Protein AF-A0A9E0MNS7-F1 (afdb_monomer_lite)

Foldseek 3Di:
DDPVVVVVVVVVVVVVVVVVVVVVVPPPPPPPPPPPDDPQPPDPDDPPVVVVVVLVVLLVVLVVVVVVVVPDPQDPDPQDPLLVVLCVCQPPFPQLFFLVSNVSLVSLSVVLSSLPLVSLVSSLVVCQVQQPALVVSLSSLVSSVVSPNPVSVVVNCVLPPPVDDLVNCLVPGLSSLLSVCLVVVPLVSLVSSLSVLHLNSLVSNLVVDDLPDLCNLVSLLSSNVSGRLVSLQVNLQQQDPPHDGSHDPHDNVSSLVSLVRNVSSNPVVSHPVD

Secondary structure (DSSP, 8-state):
--HHHHHHHHHHHHHHHHHHHHHHTTSS-------TTSSSSS-----HHHHHHHHHHHHHHHHHHHHHHTTSPPP-----GGGHHHHHHHSSS-TTSSHHHHHHHHHHHHHHHTT-HHHHHHHHHHHHHSS--HHHHHHHHHHHHHTT-HHHHHHHHHHT-TTS-HHHHHHH-HHHHHHHHHHHT-HHHHHHHHHTT-HHHHHHHHTTS-TT-THHHHHHHHHHHTT-HHHHHHHHHHTSTT--SSPPSP-HHHHHHHHHHHHHTT-GGGSTT-

Radius of gyration: 26.29 Å; chains: 1; bounding box: 55×95×49 Å

pLDDT: mean 80.1, std 18.57, range [38.62, 98.19]

Sequence (274 aa):
MDRRTRLALGIALVAAAAAGALLLARDCGGAQERPAGARRDADRPRTVTRRALEIERFRANVRARRAAAARLPRPAGPASTSGRLVAFLTAPRCILGPGELCALVSDTVEACDAGDADACLAAGQYLEDHPPRAMVVVGVYHRGCELGSSPACERVRELRDPTRPIAALCADDPVACAWAGMRAKDRDALDQACGDGVADACAYVVYQLAEDDPAKRDYLVVACELGNAMACEYLATALSPACTEDCLPPDPVQAAAAALIACEAGFTEVCPDA

Structure (mmCIF, N/CA/C/O backbone):
data_AF-A0A9E0MNS7-F1
#
_entry.id   AF-A0A9E0MNS7-F1
#
loop_
_atom_site.group_PDB
_atom_site.id
_atom_site.type_symbol
_atom_site.label_atom_id
_atom_site.label_alt_id
_atom_site.label_comp_id
_atom_site.label_asym_id
_atom_site.label_entity_id
_atom_site.label_seq_id
_atom_site.pdbx_PDB_ins_code
_atom_site.Cartn_x
_atom_site.Cartn_y
_atom_site.Cartn_z
_atom_site.occupancy
_atom_site.B_iso_or_equiv
_atom_site.auth_seq_id
_atom_site.auth_comp_id
_atom_site.auth_asym_id
_atom_site.auth_atom_id
_atom_site.pdbx_PDB_model_num
ATOM 1 N N . MET A 1 1 ? 21.685 72.912 13.480 1.00 56.94 1 MET A N 1
ATOM 2 C CA . MET A 1 1 ? 21.833 72.039 12.292 1.00 56.94 1 MET A CA 1
ATOM 3 C C . MET A 1 1 ? 20.962 72.586 11.185 1.00 56.94 1 MET A C 1
ATOM 5 O O . MET A 1 1 ? 19.747 72.621 11.357 1.00 56.94 1 MET A O 1
ATOM 9 N N . ASP A 1 2 ? 21.591 73.051 10.110 1.00 77.06 2 ASP A N 1
ATOM 10 C CA . ASP A 1 2 ? 20.911 73.633 8.957 1.00 77.06 2 ASP A CA 1
ATOM 11 C C . ASP A 1 2 ? 20.099 72.558 8.206 1.00 77.06 2 ASP A C 1
ATOM 13 O O . ASP A 1 2 ? 20.401 71.360 8.261 1.00 77.06 2 ASP A O 1
ATOM 17 N N . ARG A 1 3 ? 19.030 72.971 7.522 1.00 71.56 3 ARG A N 1
ATOM 18 C CA . ARG A 1 3 ? 18.088 72.091 6.810 1.00 71.56 3 ARG A CA 1
ATOM 19 C C . ARG A 1 3 ? 18.807 71.230 5.768 1.00 71.56 3 ARG A C 1
ATOM 21 O O . ARG A 1 3 ? 18.444 70.072 5.575 1.00 71.56 3 ARG A O 1
ATOM 28 N N . ARG A 1 4 ? 19.881 71.763 5.175 1.00 73.69 4 ARG A N 1
ATOM 29 C CA . ARG A 1 4 ? 20.770 71.042 4.252 1.00 73.69 4 ARG A CA 1
ATOM 30 C C . ARG A 1 4 ? 21.530 69.903 4.934 1.00 73.69 4 ARG A C 1
ATOM 32 O O . ARG A 1 4 ? 21.639 68.822 4.365 1.00 73.69 4 ARG A O 1
ATOM 39 N N . THR A 1 5 ? 21.974 70.096 6.176 1.00 71.88 5 THR A N 1
ATOM 40 C CA . THR A 1 5 ? 22.681 69.062 6.947 1.00 71.88 5 THR A CA 1
ATOM 41 C C . THR A 1 5 ? 21.746 67.920 7.350 1.00 71.88 5 THR A C 1
ATOM 43 O O . THR A 1 5 ? 22.161 66.767 7.361 1.00 71.88 5 THR A O 1
ATOM 46 N N . ARG A 1 6 ? 20.467 68.213 7.632 1.00 73.56 6 ARG A N 1
ATOM 47 C CA . ARG A 1 6 ? 19.458 67.178 7.937 1.00 73.56 6 ARG A CA 1
ATOM 48 C C . ARG A 1 6 ? 19.091 66.338 6.711 1.00 73.56 6 ARG A C 1
ATOM 50 O O . ARG A 1 6 ? 18.924 65.131 6.843 1.00 73.56 6 ARG A O 1
ATOM 57 N N . LEU A 1 7 ? 19.009 66.954 5.529 1.00 73.31 7 LEU A N 1
ATOM 58 C CA . LEU A 1 7 ? 18.703 66.239 4.285 1.00 73.31 7 LEU A CA 1
ATOM 59 C C . LEU A 1 7 ? 19.862 65.329 3.846 1.00 73.31 7 LEU A C 1
ATOM 61 O O . LEU A 1 7 ? 19.630 64.188 3.459 1.00 73.31 7 LEU A O 1
ATOM 65 N N . ALA A 1 8 ? 21.105 65.802 3.983 1.00 70.81 8 ALA A N 1
ATOM 66 C CA . ALA A 1 8 ? 22.291 65.005 3.674 1.00 70.81 8 ALA A CA 1
ATOM 67 C C . ALA A 1 8 ? 22.429 63.779 4.597 1.00 70.81 8 ALA A C 1
ATOM 69 O O . ALA A 1 8 ? 22.736 62.687 4.121 1.00 70.81 8 ALA A O 1
ATOM 70 N N . LEU A 1 9 ? 22.135 63.928 5.898 1.00 71.75 9 LEU A N 1
ATOM 71 C CA . LEU A 1 9 ? 22.179 62.806 6.844 1.00 71.75 9 LEU A CA 1
ATOM 72 C C . LEU A 1 9 ? 21.085 61.761 6.564 1.00 71.75 9 LEU A C 1
ATOM 74 O O . LEU A 1 9 ? 21.334 60.565 6.680 1.00 71.75 9 LEU A O 1
ATOM 78 N N . GLY A 1 10 ? 19.887 62.208 6.169 1.00 70.12 10 GLY A N 1
ATOM 79 C CA . GLY A 1 10 ? 18.776 61.315 5.829 1.00 70.12 10 GLY A CA 1
ATOM 80 C C . GLY A 1 10 ? 19.064 60.450 4.600 1.00 70.12 10 GLY A C 1
ATOM 81 O O . GLY A 1 10 ? 18.823 59.247 4.629 1.00 70.12 10 GLY A O 1
ATOM 82 N N . ILE A 1 11 ? 19.644 61.035 3.546 1.00 71.75 11 ILE A N 1
ATOM 83 C CA . ILE A 1 11 ? 19.996 60.295 2.322 1.00 71.75 11 ILE A CA 1
ATOM 84 C C . ILE A 1 11 ? 21.120 59.282 2.597 1.00 71.75 11 ILE A C 1
ATOM 86 O O . ILE A 1 11 ? 21.049 58.150 2.120 1.00 71.75 11 ILE A O 1
ATOM 90 N N . ALA A 1 12 ? 22.116 59.643 3.414 1.00 68.62 12 ALA A N 1
ATOM 91 C CA . ALA A 1 12 ? 23.206 58.735 3.775 1.00 68.62 12 ALA A CA 1
ATOM 92 C C . ALA A 1 12 ? 22.720 57.507 4.573 1.00 68.62 12 ALA A C 1
ATOM 94 O O . ALA A 1 12 ? 23.177 56.393 4.325 1.00 68.62 12 ALA A O 1
ATOM 95 N N . LEU A 1 13 ? 21.753 57.685 5.482 1.00 68.12 13 LEU A N 1
ATOM 96 C CA . LEU A 1 13 ? 21.170 56.585 6.261 1.00 68.1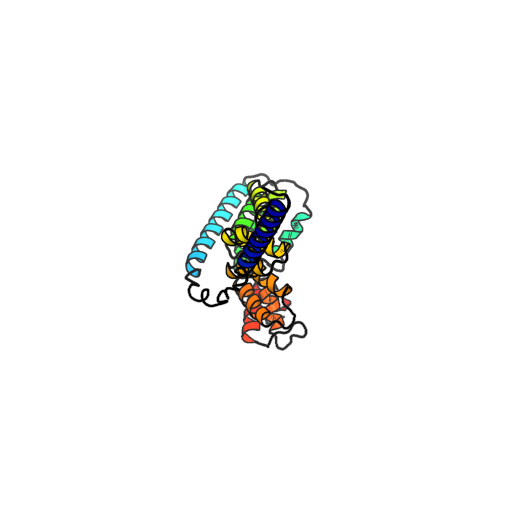2 13 LEU A CA 1
ATOM 97 C C . LEU A 1 13 ? 20.333 55.625 5.403 1.00 68.12 13 LEU A C 1
ATOM 99 O O . LEU A 1 13 ? 20.427 54.411 5.580 1.00 68.12 13 LEU A O 1
ATOM 103 N N . VAL A 1 14 ? 19.565 56.141 4.437 1.00 67.75 14 VAL A N 1
ATOM 104 C CA . VAL A 1 14 ? 18.780 55.297 3.518 1.00 67.75 14 VAL A CA 1
ATOM 105 C C . VAL A 1 14 ? 19.693 54.519 2.561 1.00 67.75 14 VAL A C 1
ATOM 107 O O . VAL A 1 14 ? 19.456 53.336 2.318 1.00 67.75 14 VAL A O 1
ATOM 110 N N . ALA A 1 15 ? 20.779 55.131 2.079 1.00 64.56 15 ALA A N 1
ATOM 111 C CA . ALA A 1 15 ? 21.758 54.449 1.231 1.00 64.56 15 ALA A CA 1
ATOM 112 C C . ALA A 1 15 ? 22.512 53.330 1.979 1.00 64.56 15 ALA A C 1
ATOM 114 O O . ALA A 1 15 ? 22.721 52.253 1.421 1.00 64.56 15 ALA A O 1
ATOM 115 N N . ALA A 1 16 ? 22.862 53.541 3.254 1.00 62.03 16 ALA A N 1
ATOM 116 C CA . ALA A 1 16 ? 23.508 52.518 4.080 1.00 62.03 16 ALA A CA 1
ATOM 117 C C . ALA A 1 16 ? 22.573 51.332 4.390 1.00 62.03 16 ALA A C 1
ATOM 119 O O . ALA A 1 16 ? 23.006 50.180 4.349 1.00 62.03 16 ALA A O 1
ATOM 120 N N . ALA A 1 17 ? 21.280 51.589 4.627 1.00 59.81 17 ALA A N 1
ATOM 121 C CA . ALA A 1 17 ? 20.289 50.532 4.840 1.00 59.81 17 ALA A CA 1
ATOM 122 C C . ALA A 1 17 ? 20.033 49.700 3.567 1.00 59.81 17 ALA A C 1
ATOM 124 O O . ALA A 1 17 ? 19.931 48.475 3.640 1.00 59.81 17 ALA A O 1
ATOM 125 N N . ALA A 1 18 ? 20.002 50.338 2.390 1.00 57.53 18 ALA A N 1
ATOM 126 C CA . ALA A 1 18 ? 19.841 49.642 1.112 1.00 57.53 18 ALA A CA 1
ATOM 127 C C . ALA A 1 18 ? 21.067 48.779 0.750 1.00 57.53 18 ALA A C 1
ATOM 129 O O . ALA A 1 18 ? 20.909 47.664 0.254 1.00 57.53 18 ALA A O 1
ATOM 130 N N . ALA A 1 19 ? 22.283 49.248 1.051 1.00 59.81 19 ALA A N 1
ATOM 131 C CA . ALA A 1 19 ? 23.507 48.474 0.833 1.00 59.81 19 ALA A CA 1
ATOM 132 C C . ALA A 1 19 ? 23.619 47.261 1.780 1.00 59.81 19 ALA A C 1
ATOM 134 O O . ALA A 1 19 ? 24.058 46.193 1.355 1.00 59.81 19 ALA A O 1
ATOM 135 N N . GLY A 1 20 ? 23.164 47.388 3.034 1.00 55.81 20 GLY A N 1
ATOM 136 C CA . GLY A 1 20 ? 23.108 46.270 3.985 1.00 55.81 20 GLY A CA 1
ATOM 137 C C . GLY A 1 20 ? 22.115 45.174 3.578 1.00 55.81 20 GLY A C 1
ATOM 138 O O . GLY A 1 20 ? 22.434 43.990 3.671 1.00 55.81 20 GLY A O 1
ATOM 139 N N . ALA A 1 21 ? 20.947 45.550 3.045 1.00 56.34 21 ALA A N 1
ATOM 140 C CA . ALA A 1 21 ? 19.953 44.592 2.552 1.00 56.34 21 ALA A CA 1
ATOM 141 C C . ALA A 1 21 ? 20.428 43.827 1.299 1.00 56.34 21 ALA A C 1
ATOM 143 O O . ALA A 1 21 ? 20.132 42.643 1.147 1.00 56.34 21 ALA A O 1
ATOM 144 N N . LEU A 1 22 ? 21.215 44.470 0.428 1.00 55.62 22 LEU A N 1
ATOM 145 C CA . LEU A 1 22 ? 21.788 43.843 -0.771 1.00 55.62 22 LEU A CA 1
ATOM 146 C C . LEU A 1 22 ? 22.953 42.886 -0.474 1.00 55.62 22 LEU A C 1
ATOM 148 O O . LEU A 1 22 ? 23.183 41.963 -1.255 1.00 55.62 22 LEU A O 1
ATOM 152 N N . LEU A 1 23 ? 23.664 43.064 0.644 1.00 56.09 23 LEU A N 1
ATOM 153 C CA . LEU A 1 23 ? 24.707 42.127 1.077 1.00 56.09 23 LEU A CA 1
ATOM 154 C C . LEU A 1 23 ? 24.127 40.894 1.787 1.00 56.09 23 LEU A C 1
ATOM 156 O O . LEU A 1 23 ? 24.656 39.804 1.607 1.00 56.09 23 LEU A O 1
ATOM 160 N N . LEU A 1 24 ? 22.999 41.023 2.496 1.00 54.72 24 LEU A N 1
ATOM 161 C CA . LEU A 1 24 ? 22.314 39.878 3.120 1.00 54.72 24 LEU A CA 1
ATOM 162 C C . LEU A 1 24 ? 21.513 39.022 2.124 1.00 54.72 24 LEU A C 1
ATOM 164 O O . LEU A 1 24 ? 21.262 37.851 2.389 1.00 54.72 24 LEU A O 1
ATOM 168 N N . ALA A 1 25 ? 21.147 39.563 0.959 1.00 53.19 25 ALA A N 1
ATOM 169 C CA . ALA A 1 25 ? 20.465 38.803 -0.092 1.00 53.19 25 ALA A CA 1
ATOM 170 C C . ALA A 1 25 ? 21.413 37.949 -0.960 1.00 53.19 25 ALA A C 1
ATOM 172 O O . ALA A 1 25 ? 20.943 37.158 -1.776 1.00 53.19 25 ALA A O 1
ATOM 173 N N . ARG A 1 26 ? 22.740 38.097 -0.814 1.00 51.06 26 ARG A N 1
ATOM 174 C CA . ARG A 1 26 ? 23.725 37.425 -1.679 1.00 51.06 26 ARG A CA 1
ATOM 175 C C . ARG A 1 26 ? 24.236 36.080 -1.143 1.00 51.06 26 ARG A C 1
ATOM 177 O O . ARG A 1 26 ? 24.885 35.368 -1.900 1.00 51.06 26 ARG A O 1
ATOM 184 N N . ASP A 1 27 ? 23.871 35.704 0.085 1.00 47.03 27 ASP A N 1
ATOM 185 C CA . ASP A 1 27 ? 24.278 34.437 0.728 1.00 47.03 27 ASP A CA 1
ATOM 186 C C . ASP A 1 27 ? 23.203 33.328 0.723 1.00 47.03 27 ASP A C 1
ATOM 188 O O . ASP A 1 27 ? 23.432 32.236 1.234 1.00 47.03 27 ASP A O 1
ATOM 192 N N . CYS A 1 28 ? 22.049 33.534 0.078 1.00 51.53 28 CYS A N 1
ATOM 193 C CA . CYS A 1 28 ? 21.018 32.487 -0.065 1.00 51.53 28 CYS A CA 1
ATOM 194 C C . CYS A 1 28 ? 21.171 31.624 -1.337 1.00 51.53 28 CYS A C 1
ATOM 196 O O . CYS A 1 28 ? 20.277 30.848 -1.666 1.00 51.53 28 CYS A O 1
ATOM 198 N N . GLY A 1 29 ? 22.279 31.765 -2.074 1.00 46.94 29 GLY A N 1
ATOM 199 C CA . GLY A 1 29 ? 22.533 31.085 -3.354 1.00 46.94 29 GLY A CA 1
ATOM 200 C C . GLY A 1 29 ? 23.452 29.864 -3.278 1.00 46.94 29 GLY A C 1
ATOM 201 O O . GLY A 1 29 ? 23.927 29.398 -4.310 1.00 46.94 29 GLY A O 1
ATOM 202 N N . GLY A 1 30 ? 23.739 29.355 -2.079 1.00 42.22 30 GLY A N 1
ATOM 203 C CA . GLY A 1 30 ? 24.436 28.086 -1.910 1.00 42.22 30 GLY A CA 1
ATOM 204 C C . GLY A 1 30 ? 23.470 26.931 -2.136 1.00 42.22 30 GLY A C 1
ATOM 205 O O . GLY A 1 30 ? 22.921 26.397 -1.175 1.00 42.22 30 GLY A O 1
ATOM 206 N N . ALA A 1 31 ? 23.254 26.548 -3.396 1.00 47.41 31 ALA A N 1
ATOM 207 C CA . ALA A 1 31 ? 22.732 25.231 -3.733 1.00 47.41 31 ALA A CA 1
ATOM 208 C C . ALA A 1 31 ? 23.729 24.198 -3.195 1.00 47.41 31 ALA A C 1
ATOM 210 O O . ALA A 1 31 ? 24.701 23.826 -3.847 1.00 47.41 31 ALA A O 1
ATOM 211 N N . GLN A 1 32 ? 23.530 23.808 -1.941 1.00 43.62 32 GLN A N 1
ATOM 212 C CA . GLN A 1 32 ? 24.207 22.682 -1.345 1.00 43.62 32 GLN A CA 1
ATOM 213 C C . GLN A 1 32 ? 23.675 21.464 -2.090 1.00 43.62 32 GLN A C 1
ATOM 215 O O . GLN A 1 32 ? 22.568 21.003 -1.815 1.00 43.62 32 GLN A O 1
ATOM 220 N N . GLU A 1 33 ? 24.441 21.007 -3.082 1.00 42.03 33 GLU A N 1
ATOM 221 C CA . GLU A 1 33 ? 24.317 19.682 -3.676 1.00 42.03 33 GLU A CA 1
ATOM 222 C C . GLU A 1 33 ? 24.335 18.684 -2.517 1.00 42.03 33 GLU A C 1
ATOM 224 O O . GLU A 1 33 ? 25.380 18.268 -2.014 1.00 42.03 33 GLU A O 1
ATOM 229 N N . ARG A 1 34 ? 23.146 18.363 -2.001 1.00 43.75 34 ARG A N 1
ATOM 230 C CA . ARG A 1 34 ? 22.968 17.199 -1.152 1.00 43.75 34 ARG A CA 1
ATOM 231 C C . ARG A 1 34 ? 23.382 16.033 -2.039 1.00 43.75 34 ARG A C 1
ATOM 233 O O . ARG A 1 34 ? 22.785 15.888 -3.104 1.00 43.75 34 ARG A O 1
ATOM 240 N N . PRO A 1 35 ? 24.394 15.237 -1.658 1.00 41.66 35 PRO A N 1
ATOM 241 C CA . PRO A 1 35 ? 24.775 14.077 -2.439 1.00 41.66 35 PRO A CA 1
ATOM 242 C C . PRO A 1 35 ? 23.566 13.143 -2.489 1.00 41.66 35 PRO A C 1
ATOM 244 O O . PRO A 1 35 ? 23.242 12.465 -1.512 1.00 41.66 35 PRO A O 1
ATOM 247 N N . ALA A 1 36 ? 22.862 13.171 -3.617 1.00 46.34 36 ALA A N 1
ATOM 248 C CA . ALA A 1 36 ? 21.830 12.215 -3.936 1.00 46.34 36 ALA A CA 1
ATOM 249 C C . ALA A 1 36 ? 22.516 10.847 -4.042 1.00 46.34 36 ALA A C 1
ATOM 251 O O . ALA A 1 36 ? 23.408 10.652 -4.862 1.00 46.34 36 ALA A O 1
ATOM 252 N N . GLY A 1 37 ? 22.143 9.918 -3.164 1.00 43.72 37 GLY A N 1
ATOM 253 C CA . GLY A 1 37 ? 22.305 8.491 -3.446 1.00 43.72 37 GLY A CA 1
ATOM 254 C C . GLY A 1 37 ? 23.351 7.694 -2.664 1.00 43.72 37 GLY A C 1
ATOM 255 O O . GLY A 1 37 ? 23.368 6.483 -2.808 1.00 43.72 37 GLY A O 1
ATOM 256 N N . ALA A 1 38 ? 24.189 8.269 -1.795 1.00 40.72 38 ALA A N 1
ATOM 257 C CA . ALA A 1 38 ? 25.329 7.495 -1.261 1.00 40.72 38 ALA A CA 1
ATOM 258 C C . ALA A 1 38 ? 25.135 6.808 0.114 1.00 40.72 38 ALA A C 1
ATOM 260 O O . ALA A 1 38 ? 26.103 6.274 0.652 1.00 40.72 38 ALA A O 1
ATOM 261 N N . ARG A 1 39 ? 23.946 6.832 0.741 1.00 41.56 39 ARG A N 1
ATOM 262 C CA . ARG A 1 39 ? 23.800 6.370 2.147 1.00 41.56 39 ARG A CA 1
ATOM 263 C C . ARG A 1 39 ? 22.694 5.366 2.479 1.00 41.56 39 ARG A C 1
ATOM 265 O O . ARG A 1 39 ? 22.578 5.039 3.654 1.00 41.56 39 ARG A O 1
ATOM 272 N N . ARG A 1 40 ? 21.914 4.851 1.523 1.00 49.59 40 ARG A N 1
ATOM 273 C CA . ARG A 1 40 ? 20.782 3.952 1.849 1.00 49.59 40 ARG A CA 1
ATOM 274 C C . ARG A 1 40 ? 20.961 2.465 1.510 1.00 49.59 40 ARG A C 1
ATOM 276 O O . ARG A 1 40 ? 20.145 1.677 1.964 1.00 49.59 40 ARG A O 1
ATOM 283 N N . ASP A 1 41 ? 22.043 2.055 0.846 1.00 46.22 41 ASP A N 1
ATOM 284 C CA . ASP A 1 41 ? 22.232 0.636 0.476 1.00 46.22 41 ASP A CA 1
ATOM 285 C C . ASP A 1 41 ? 22.916 -0.240 1.538 1.00 46.22 41 ASP A C 1
ATOM 287 O O . ASP A 1 41 ? 22.834 -1.465 1.481 1.00 46.22 41 ASP A O 1
ATOM 291 N N . ALA A 1 42 ? 23.590 0.344 2.531 1.00 43.53 42 ALA A N 1
ATOM 292 C CA . ALA A 1 42 ? 24.441 -0.433 3.440 1.00 43.53 42 ALA A CA 1
ATOM 293 C C . ALA A 1 42 ? 23.716 -1.018 4.667 1.00 43.53 42 ALA A C 1
ATOM 295 O O . ALA A 1 42 ? 24.328 -1.774 5.419 1.00 43.53 42 ALA A O 1
ATOM 296 N N . ASP A 1 43 ? 22.440 -0.686 4.879 1.00 42.75 43 ASP A N 1
ATOM 297 C CA . ASP A 1 43 ? 21.754 -0.946 6.149 1.00 42.75 43 ASP A CA 1
ATOM 298 C C . ASP A 1 43 ? 20.380 -1.600 5.952 1.00 42.75 43 ASP A C 1
ATOM 300 O O . ASP A 1 43 ? 19.425 -1.236 6.622 1.00 42.75 43 ASP A O 1
ATOM 304 N N . ARG A 1 44 ? 20.262 -2.567 5.028 1.00 44.62 44 ARG A N 1
ATOM 305 C CA . ARG A 1 44 ? 19.058 -3.405 4.831 1.00 44.62 44 ARG A CA 1
ATOM 306 C C . ARG A 1 44 ? 19.217 -4.725 5.624 1.00 44.62 44 ARG A C 1
ATOM 308 O O . ARG A 1 44 ? 19.749 -5.687 5.070 1.00 44.62 44 ARG A O 1
ATOM 315 N N . PRO A 1 45 ? 18.837 -4.829 6.923 1.00 44.56 45 PRO A N 1
ATOM 316 C CA . PRO A 1 45 ? 19.260 -5.928 7.786 1.00 44.56 45 PRO A CA 1
ATOM 317 C C . PRO A 1 45 ? 18.074 -6.782 8.290 1.00 44.56 45 PRO A C 1
ATOM 319 O O . PRO A 1 45 ? 17.095 -6.289 8.838 1.00 44.56 45 PRO A O 1
ATOM 322 N N . ARG A 1 46 ? 18.228 -8.112 8.252 1.00 40.06 46 ARG A N 1
ATOM 323 C CA . ARG A 1 46 ? 17.718 -9.048 9.288 1.00 40.06 46 ARG A CA 1
ATOM 324 C C . ARG A 1 46 ? 16.200 -9.069 9.609 1.00 40.06 46 ARG A C 1
ATOM 326 O O . ARG A 1 46 ? 15.829 -9.398 10.734 1.00 40.06 46 ARG A O 1
ATOM 333 N N . THR A 1 47 ? 15.301 -8.803 8.663 1.00 47.59 47 THR A N 1
ATOM 334 C CA . THR A 1 47 ? 13.838 -8.746 8.918 1.00 47.59 47 THR A CA 1
ATOM 335 C C . THR A 1 47 ? 13.103 -10.096 8.904 1.00 47.59 47 THR A C 1
ATOM 337 O O . THR A 1 47 ? 11.983 -10.186 9.403 1.00 47.59 47 THR A O 1
ATOM 340 N N . VAL A 1 48 ? 13.704 -11.170 8.385 1.00 42.22 48 VAL A N 1
ATOM 341 C CA . VAL A 1 48 ? 12.962 -12.414 8.089 1.00 42.22 48 VAL A CA 1
ATOM 342 C C . VAL A 1 48 ? 12.578 -13.211 9.348 1.00 42.22 48 VAL A C 1
ATOM 344 O O . VAL A 1 48 ? 11.434 -13.637 9.480 1.00 42.22 48 VAL A O 1
ATOM 347 N N . THR A 1 49 ? 13.476 -13.374 10.324 1.00 38.62 49 THR A N 1
ATOM 348 C CA . THR A 1 49 ? 13.195 -14.167 11.543 1.00 38.62 49 THR A CA 1
ATOM 349 C C . THR A 1 49 ? 12.287 -13.447 12.539 1.00 38.62 49 THR A C 1
ATOM 351 O O . THR A 1 49 ? 11.553 -14.093 13.284 1.00 38.62 49 THR A O 1
ATOM 354 N N . ARG A 1 50 ? 12.305 -12.108 12.542 1.00 44.47 50 ARG A N 1
ATOM 355 C CA . ARG A 1 50 ? 11.401 -11.287 13.359 1.00 44.47 50 ARG A CA 1
ATOM 356 C C . ARG A 1 50 ? 9.959 -11.369 12.838 1.00 44.47 50 ARG A C 1
ATOM 358 O O . ARG A 1 50 ? 9.052 -11.607 13.631 1.00 44.47 50 ARG A O 1
ATOM 365 N N . ARG A 1 51 ? 9.787 -11.332 11.509 1.00 51.66 51 ARG A N 1
ATOM 366 C CA . ARG A 1 51 ? 8.484 -11.468 10.835 1.00 51.66 51 ARG A CA 1
ATOM 367 C C . ARG A 1 51 ? 7.762 -12.780 11.161 1.00 51.66 51 ARG A C 1
ATOM 369 O O . ARG A 1 51 ? 6.560 -12.771 11.395 1.00 51.66 51 ARG A O 1
ATOM 376 N N . ALA A 1 52 ? 8.476 -13.904 11.244 1.00 46.47 52 ALA A N 1
ATOM 377 C CA . ALA A 1 52 ? 7.855 -15.199 11.551 1.00 46.47 52 ALA A CA 1
ATOM 378 C C . ALA A 1 52 ? 7.234 -15.262 12.966 1.00 46.47 52 ALA A C 1
ATOM 380 O O . ALA A 1 52 ? 6.157 -15.830 13.151 1.00 46.47 52 ALA A O 1
ATOM 381 N N . LEU A 1 53 ? 7.881 -14.650 13.968 1.00 50.19 53 LEU A N 1
ATOM 382 C CA . LEU A 1 53 ? 7.361 -14.581 15.343 1.00 50.19 53 LEU A CA 1
ATOM 383 C C . LEU A 1 53 ? 6.167 -13.621 15.472 1.00 50.19 53 LEU A C 1
ATOM 385 O O . LEU A 1 53 ? 5.260 -13.864 16.272 1.00 50.19 53 LEU A O 1
ATOM 389 N N . GLU A 1 54 ? 6.149 -12.547 14.684 1.00 57.00 54 GLU A N 1
ATOM 390 C CA . GLU A 1 54 ? 5.055 -11.569 14.652 1.00 57.00 54 GLU A CA 1
ATOM 391 C C . GLU A 1 54 ? 3.778 -12.172 14.027 1.00 57.00 54 GLU A C 1
ATOM 393 O O . GLU A 1 54 ? 2.686 -11.997 14.577 1.00 57.00 54 GLU A O 1
ATOM 398 N N . ILE A 1 55 ? 3.916 -13.011 12.991 1.00 51.94 55 ILE A N 1
ATOM 399 C CA . ILE A 1 55 ? 2.803 -13.742 12.355 1.00 51.94 55 ILE A CA 1
ATOM 400 C C . ILE A 1 55 ? 2.092 -14.692 13.335 1.00 51.94 55 ILE A C 1
ATOM 402 O O . ILE A 1 55 ? 0.863 -14.669 13.443 1.00 51.94 55 ILE A O 1
ATOM 406 N N . GLU A 1 56 ? 2.827 -15.515 14.091 1.00 57.66 56 GLU A N 1
ATOM 407 C CA . GLU A 1 56 ? 2.206 -16.450 15.048 1.00 57.66 56 GLU A CA 1
ATOM 408 C C . GLU A 1 56 ? 1.490 -15.727 16.197 1.00 57.66 56 GLU A C 1
ATOM 410 O O . GLU A 1 56 ? 0.409 -16.140 16.638 1.00 57.66 56 GLU A O 1
ATOM 415 N N . ARG A 1 57 ? 2.045 -14.596 16.650 1.00 65.81 57 ARG A N 1
ATOM 416 C CA . ARG A 1 57 ? 1.406 -13.751 17.665 1.00 65.81 57 ARG A CA 1
ATOM 417 C C . ARG A 1 57 ? 0.098 -13.154 17.154 1.00 65.81 57 ARG A C 1
ATOM 419 O O . ARG A 1 57 ? -0.896 -13.149 17.884 1.00 65.81 57 ARG A O 1
ATOM 426 N N . PHE A 1 58 ? 0.079 -12.698 15.903 1.00 56.09 58 PHE A N 1
ATOM 427 C CA . PHE A 1 58 ? -1.137 -12.212 15.264 1.00 56.09 58 PHE A CA 1
ATOM 428 C C . PHE A 1 58 ? -2.203 -13.315 15.166 1.00 56.09 58 PHE A C 1
ATOM 430 O O . PHE A 1 58 ? -3.321 -13.118 15.650 1.00 56.09 58 PHE A O 1
ATOM 437 N N . ARG A 1 59 ? -1.846 -14.517 14.681 1.00 59.84 59 ARG A N 1
ATOM 438 C CA . ARG A 1 59 ? -2.761 -15.681 14.628 1.00 59.84 59 ARG A CA 1
ATOM 439 C C . ARG A 1 59 ? -3.389 -15.987 15.987 1.00 59.84 59 ARG A C 1
ATOM 441 O O . ARG A 1 59 ? -4.587 -16.259 16.079 1.00 59.84 59 ARG A O 1
ATOM 448 N N . ALA A 1 60 ? -2.594 -15.956 17.058 1.00 63.94 60 ALA A N 1
ATOM 449 C CA . ALA A 1 60 ? -3.083 -16.194 18.414 1.00 63.94 60 ALA A CA 1
ATOM 450 C C . ALA A 1 60 ? -4.100 -15.130 18.871 1.00 63.94 60 ALA A C 1
ATOM 452 O O . ALA A 1 60 ? -5.148 -15.489 19.415 1.00 63.94 60 ALA A O 1
ATOM 453 N N . ASN A 1 61 ? -3.838 -13.847 18.601 1.00 58.31 61 ASN A N 1
ATOM 454 C CA . ASN A 1 61 ? -4.751 -12.750 18.936 1.00 58.31 61 ASN A CA 1
ATOM 455 C C . ASN A 1 61 ? -6.086 -12.843 18.182 1.00 58.31 61 ASN A C 1
ATOM 457 O O . ASN A 1 61 ? -7.143 -12.697 18.799 1.00 58.31 61 ASN A O 1
ATOM 461 N N . VAL A 1 62 ? -6.058 -13.141 16.879 1.00 52.72 62 VAL A N 1
ATOM 462 C CA . VAL A 1 62 ? -7.274 -13.315 16.062 1.00 52.72 62 VAL A CA 1
ATOM 463 C C . VAL A 1 62 ? -8.141 -14.453 16.609 1.00 52.72 62 VAL A C 1
ATOM 465 O O . VAL A 1 62 ? -9.343 -14.277 16.824 1.00 52.72 62 VAL A O 1
ATOM 468 N N . ARG A 1 63 ? -7.532 -15.607 16.926 1.00 66.44 63 ARG A N 1
ATOM 469 C CA . ARG A 1 63 ? -8.243 -16.750 17.529 1.00 66.44 63 ARG A CA 1
ATOM 470 C C . ARG A 1 63 ? -8.900 -16.390 18.865 1.00 66.44 63 ARG A C 1
ATOM 472 O O . ARG A 1 63 ? -10.056 -16.748 19.091 1.00 66.44 63 ARG A O 1
ATOM 479 N N . ALA A 1 64 ? -8.193 -15.665 19.734 1.00 63.62 64 ALA A N 1
ATOM 480 C CA . ALA A 1 64 ? -8.726 -15.239 21.027 1.00 63.62 64 ALA A CA 1
ATOM 481 C C . ALA A 1 64 ? -9.929 -14.289 20.877 1.00 63.62 64 ALA A C 1
ATOM 483 O O . ALA A 1 64 ? -10.939 -14.462 21.562 1.00 63.62 64 ALA A O 1
ATOM 484 N N . ARG A 1 65 ? -9.860 -13.330 19.942 1.00 60.69 65 ARG A N 1
ATOM 485 C CA . ARG A 1 65 ? -10.960 -12.389 19.669 1.00 60.69 65 ARG A CA 1
ATOM 486 C C . ARG A 1 65 ? -12.190 -13.083 19.098 1.00 60.69 65 ARG A C 1
ATOM 488 O O . ARG A 1 65 ? -13.292 -12.828 19.569 1.00 60.69 65 ARG A O 1
ATOM 495 N N . ARG A 1 66 ? -12.017 -14.037 18.181 1.00 59.53 66 ARG A N 1
ATOM 496 C CA . ARG A 1 66 ? -13.124 -14.864 17.668 1.00 59.53 66 ARG A CA 1
ATOM 497 C C . ARG A 1 66 ? -13.846 -15.625 18.769 1.00 59.53 66 ARG A C 1
ATOM 499 O O . ARG A 1 66 ? -15.073 -15.639 18.805 1.00 59.53 66 ARG A O 1
ATOM 506 N N . ALA A 1 67 ? -13.094 -16.229 19.687 1.00 66.44 67 ALA A N 1
ATOM 507 C CA . ALA A 1 67 ? -13.678 -16.936 20.822 1.00 66.44 67 ALA A CA 1
ATOM 508 C C . ALA A 1 67 ? -14.497 -16.004 21.737 1.00 66.44 67 ALA A C 1
ATOM 510 O O . ALA A 1 67 ? -15.457 -16.457 22.363 1.00 66.44 67 ALA A O 1
ATOM 511 N N . ALA A 1 68 ? -14.139 -14.717 21.806 1.00 64.19 68 ALA A N 1
ATOM 512 C CA . ALA A 1 68 ? -14.913 -13.699 22.507 1.00 64.19 68 ALA A CA 1
ATOM 513 C C . ALA A 1 68 ? -16.149 -13.253 21.701 1.00 64.19 68 ALA A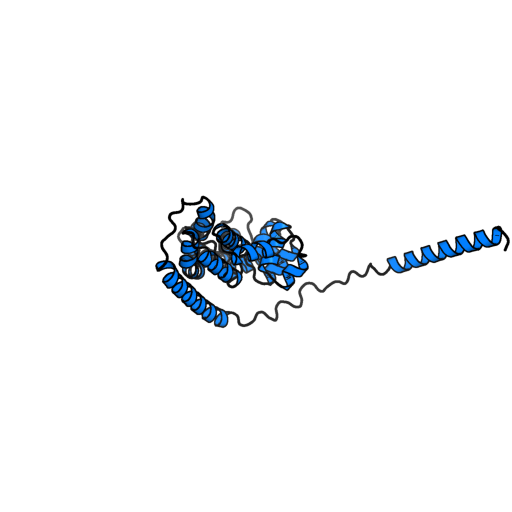 C 1
ATOM 515 O O . ALA A 1 68 ? -17.253 -13.264 22.242 1.00 64.19 68 ALA A O 1
ATOM 516 N N . ALA A 1 69 ? -15.992 -12.942 20.411 1.00 55.88 69 ALA A N 1
ATOM 517 C CA . ALA A 1 69 ? -17.071 -12.490 19.529 1.00 55.88 69 ALA A CA 1
ATOM 518 C C . ALA A 1 69 ? -18.172 -13.547 19.342 1.00 55.88 69 ALA A C 1
ATOM 520 O O . ALA A 1 69 ? -19.352 -13.210 19.333 1.00 55.88 69 ALA A O 1
ATOM 521 N N . ALA A 1 70 ? -17.820 -14.837 19.296 1.00 68.12 70 ALA A N 1
ATOM 522 C CA . ALA A 1 70 ? -18.784 -15.940 19.218 1.00 68.12 70 ALA A CA 1
ATOM 523 C C . ALA A 1 70 ? -19.745 -16.017 20.424 1.00 68.12 70 ALA A C 1
ATOM 525 O O . ALA A 1 70 ? -20.753 -16.719 20.364 1.00 68.12 70 ALA A O 1
ATOM 526 N N . ARG A 1 71 ? -19.439 -15.317 21.526 1.00 73.50 71 ARG A N 1
ATOM 527 C CA . ARG A 1 71 ? -20.297 -15.228 22.718 1.00 73.50 71 ARG A CA 1
ATOM 528 C C . ARG A 1 71 ? -21.268 -14.050 22.664 1.00 73.50 71 ARG A C 1
ATOM 530 O O . ARG A 1 71 ? -22.170 -13.986 23.495 1.00 73.50 71 ARG A O 1
ATOM 537 N N . LEU A 1 72 ? -21.078 -13.120 21.730 1.00 59.59 72 LEU A N 1
ATOM 538 C CA . LEU A 1 72 ? -21.940 -11.959 21.560 1.00 59.59 72 LEU A CA 1
ATOM 539 C C . LEU A 1 72 ? -23.042 -12.278 20.534 1.00 59.59 72 LEU A C 1
ATOM 541 O O . LEU A 1 72 ? -22.771 -12.912 19.512 1.00 59.59 72 LEU A O 1
ATOM 545 N N . PRO A 1 73 ? -24.298 -11.866 20.776 1.00 62.28 73 PRO A N 1
ATOM 546 C CA . PRO A 1 73 ? -25.355 -12.003 19.783 1.00 62.28 73 PRO A CA 1
ATOM 547 C C . PRO A 1 73 ? -25.003 -11.190 18.531 1.00 62.28 73 PRO A C 1
ATOM 549 O O . PRO A 1 73 ? -24.649 -10.015 18.626 1.00 62.28 73 PRO A O 1
ATOM 552 N N . ARG A 1 74 ? -25.103 -11.818 17.351 1.00 58.22 74 ARG A N 1
ATOM 553 C CA . ARG A 1 74 ? -24.852 -11.143 16.069 1.00 58.22 74 ARG A CA 1
ATOM 554 C C . ARG A 1 74 ? -25.813 -9.957 15.907 1.00 58.22 74 ARG A C 1
ATOM 556 O O . ARG A 1 74 ? -27.023 -10.160 16.037 1.00 58.22 74 ARG A O 1
ATOM 563 N N . PRO A 1 75 ? -25.322 -8.748 15.589 1.00 52.22 75 PRO A N 1
ATOM 564 C CA . PRO A 1 75 ? -26.201 -7.627 15.301 1.00 52.22 75 PRO A CA 1
ATOM 565 C C . PRO A 1 75 ? -27.001 -7.923 14.025 1.00 52.22 75 PRO A C 1
ATOM 567 O O . PRO A 1 75 ? -26.437 -8.154 12.958 1.00 52.22 75 PRO A O 1
ATOM 570 N N . ALA A 1 76 ? -28.330 -7.913 14.129 1.00 54.88 76 ALA A N 1
ATOM 571 C CA . ALA A 1 76 ? -29.235 -7.985 12.985 1.00 54.88 76 ALA A CA 1
ATOM 572 C C . ALA A 1 76 ? -29.304 -6.607 12.298 1.00 54.88 76 ALA A C 1
ATOM 574 O O . ALA A 1 76 ? -30.302 -5.898 12.394 1.00 54.88 76 ALA A O 1
ATOM 575 N N . GLY A 1 77 ? -28.199 -6.181 11.684 1.00 58.69 77 GLY A N 1
ATOM 576 C CA . GLY A 1 77 ? -28.128 -4.949 10.900 1.00 58.69 77 GLY A CA 1
ATOM 577 C C . GLY A 1 77 ? -28.344 -5.221 9.406 1.00 58.69 77 GLY A C 1
ATOM 578 O O . GLY A 1 77 ? -27.932 -6.276 8.922 1.00 58.69 77 GLY A O 1
ATOM 579 N N . PRO A 1 78 ? -28.971 -4.302 8.647 1.00 48.88 78 PRO A N 1
ATOM 580 C CA . PRO A 1 78 ? -29.040 -4.421 7.195 1.00 48.88 78 PRO A CA 1
ATOM 581 C C . PRO A 1 78 ? -27.626 -4.397 6.597 1.00 48.88 78 PRO A C 1
ATOM 583 O O . PRO A 1 78 ? -26.772 -3.628 7.040 1.00 48.88 78 PRO A O 1
ATOM 586 N N . ALA A 1 79 ? -27.384 -5.232 5.583 1.00 53.50 79 ALA A N 1
ATOM 587 C CA . ALA A 1 79 ? -26.123 -5.256 4.848 1.00 53.50 79 ALA A CA 1
ATOM 588 C C . ALA A 1 79 ? -25.841 -3.862 4.259 1.00 53.50 79 ALA A C 1
ATOM 590 O O . ALA A 1 79 ? -26.511 -3.414 3.329 1.00 53.50 79 ALA A O 1
ATOM 591 N N . SER A 1 80 ? -24.879 -3.151 4.847 1.00 52.50 80 SER A N 1
ATOM 592 C CA . SER A 1 80 ? -24.450 -1.832 4.384 1.00 52.50 80 SER A CA 1
ATOM 593 C C . SER A 1 80 ? -23.726 -1.952 3.040 1.00 52.50 80 SER A C 1
ATOM 595 O O . SER A 1 80 ? -22.904 -2.847 2.842 1.00 52.50 80 SER A O 1
ATOM 597 N N . THR A 1 81 ? -23.967 -1.001 2.134 1.00 53.12 81 THR A N 1
ATOM 598 C CA . THR A 1 81 ? -23.223 -0.835 0.874 1.00 53.12 81 THR A CA 1
ATOM 599 C C . THR A 1 81 ? -21.709 -0.679 1.074 1.00 53.12 81 THR A C 1
ATOM 601 O O . THR A 1 81 ? -20.955 -0.971 0.147 1.00 53.12 81 THR A O 1
ATOM 604 N N . SER A 1 82 ? -21.248 -0.302 2.274 1.00 52.62 82 SER A N 1
ATOM 605 C CA . SER A 1 82 ? -19.823 -0.263 2.636 1.00 52.62 82 SER A CA 1
ATOM 606 C C . SER A 1 82 ? -19.158 -1.650 2.668 1.00 52.62 82 SER A C 1
ATOM 608 O O . SER A 1 82 ? -17.940 -1.730 2.547 1.00 52.62 82 SER A O 1
ATOM 610 N N . GLY A 1 83 ? -19.924 -2.749 2.764 1.00 51.59 83 GLY A N 1
ATOM 611 C CA . GLY A 1 83 ? -19.388 -4.121 2.716 1.00 51.59 83 GLY A CA 1
ATOM 612 C C . GLY A 1 83 ? -18.744 -4.505 1.374 1.00 51.59 83 GLY A C 1
ATOM 613 O O . GLY A 1 83 ? -18.077 -5.528 1.277 1.00 51.59 83 GLY A O 1
ATOM 614 N N . ARG A 1 84 ? -18.894 -3.679 0.327 1.00 59.44 84 ARG A N 1
ATOM 615 C CA . ARG A 1 84 ? -18.238 -3.903 -0.973 1.00 59.44 84 ARG A CA 1
ATOM 616 C C . ARG A 1 84 ? -16.740 -3.605 -0.978 1.00 59.44 84 ARG A C 1
ATOM 618 O O . ARG A 1 84 ? -16.036 -4.203 -1.785 1.00 59.44 84 ARG A O 1
ATOM 625 N N . LEU A 1 85 ? -16.256 -2.689 -0.132 1.00 59.34 85 LEU A N 1
ATOM 626 C CA . LEU A 1 85 ? -14.846 -2.275 -0.169 1.00 59.34 85 LEU A CA 1
ATOM 627 C C . LEU A 1 85 ? -13.915 -3.435 0.180 1.00 59.34 85 LEU A C 1
ATOM 629 O O . LEU A 1 85 ? -12.838 -3.560 -0.383 1.00 59.34 85 LEU A O 1
ATOM 633 N N . VAL A 1 86 ? -14.338 -4.284 1.101 1.00 59.19 86 VAL A N 1
ATOM 634 C CA . VAL A 1 86 ? -13.496 -5.336 1.649 1.00 59.19 86 VAL A CA 1
ATOM 635 C C . VAL A 1 86 ? -13.701 -6.662 0.927 1.00 59.19 86 VAL A C 1
ATOM 637 O O . VAL A 1 86 ? -12.721 -7.358 0.695 1.00 59.19 86 VAL A O 1
ATOM 640 N N . ALA A 1 87 ? -14.909 -6.937 0.423 1.00 58.69 87 ALA A N 1
ATOM 641 C CA . ALA A 1 87 ? -15.106 -7.984 -0.578 1.00 58.69 87 ALA A CA 1
ATOM 642 C C . ALA A 1 87 ? -14.155 -7.795 -1.778 1.00 58.69 87 ALA A C 1
ATOM 644 O O . ALA A 1 87 ? -13.602 -8.766 -2.277 1.00 58.69 87 ALA A O 1
ATOM 645 N N . PHE A 1 88 ? -13.893 -6.545 -2.184 1.00 63.25 88 PHE A N 1
ATOM 646 C CA . PHE A 1 88 ? -12.883 -6.218 -3.198 1.00 63.25 88 PHE A CA 1
ATOM 647 C C . PHE A 1 88 ? -11.435 -6.480 -2.739 1.00 63.25 88 PHE A C 1
ATOM 649 O O . PHE A 1 88 ? -10.576 -6.752 -3.570 1.00 63.25 88 PHE A O 1
ATOM 656 N N . LEU A 1 89 ? -11.150 -6.425 -1.434 1.00 63.12 89 LEU A N 1
ATOM 657 C CA . LEU A 1 89 ? -9.829 -6.731 -0.871 1.00 63.12 89 LEU A CA 1
ATOM 658 C C . LEU A 1 89 ? -9.585 -8.239 -0.687 1.00 63.12 89 LEU A C 1
ATOM 660 O O . LEU A 1 89 ? -8.422 -8.639 -0.621 1.00 63.12 89 LEU A O 1
ATOM 664 N N . THR A 1 90 ? -10.640 -9.059 -0.585 1.00 55.25 90 THR A N 1
ATOM 665 C CA . THR A 1 90 ? -10.546 -10.486 -0.223 1.00 55.25 90 THR A CA 1
ATOM 666 C C . THR A 1 90 ? -10.981 -11.474 -1.303 1.00 55.25 90 THR A C 1
ATOM 668 O O . THR A 1 90 ? -10.582 -12.633 -1.207 1.00 55.25 90 THR A O 1
ATOM 671 N N . ALA A 1 91 ? -11.747 -11.080 -2.332 1.00 57.50 91 ALA A N 1
ATOM 672 C CA . ALA A 1 91 ? -12.162 -12.012 -3.386 1.00 57.50 91 ALA A CA 1
ATOM 673 C C . ALA A 1 91 ? -12.542 -11.347 -4.731 1.00 57.50 91 ALA A C 1
ATOM 675 O O . ALA A 1 91 ? -13.177 -10.293 -4.747 1.00 57.50 91 ALA A O 1
ATOM 676 N N . PRO A 1 92 ? -12.260 -11.990 -5.889 1.00 56.66 92 PRO A N 1
ATOM 677 C CA . PRO A 1 92 ? -11.400 -13.166 -6.091 1.00 56.66 92 PRO A CA 1
ATOM 678 C C . PRO A 1 92 ? -9.898 -12.823 -6.132 1.00 56.66 92 PRO A C 1
ATOM 680 O O . PRO A 1 92 ? -9.069 -13.725 -6.103 1.00 56.66 92 PRO A O 1
ATOM 683 N N . ARG A 1 93 ? -9.551 -11.531 -6.182 1.00 65.62 93 ARG A N 1
ATOM 684 C CA . ARG A 1 93 ? -8.174 -11.026 -6.167 1.00 65.62 93 ARG A CA 1
ATOM 685 C C . ARG A 1 93 ? -7.859 -10.539 -4.762 1.00 65.62 93 ARG A C 1
ATOM 687 O O . ARG A 1 93 ? -8.464 -9.577 -4.295 1.00 65.62 93 ARG A O 1
ATOM 694 N N . CYS A 1 94 ? -6.940 -11.196 -4.071 1.00 72.88 94 CYS A N 1
ATOM 695 C CA . CYS A 1 94 ? -6.457 -10.689 -2.805 1.00 72.88 94 CYS A CA 1
ATOM 696 C C . CYS A 1 94 ? -5.454 -9.559 -3.045 1.00 72.88 94 CYS A C 1
ATOM 698 O O . CYS A 1 94 ? -4.256 -9.758 -3.229 1.00 72.88 94 CYS A O 1
ATOM 700 N N . ILE A 1 95 ? -5.952 -8.328 -2.998 1.00 73.44 95 ILE A N 1
ATOM 701 C CA . ILE A 1 95 ? -5.138 -7.130 -3.236 1.00 73.44 95 ILE A CA 1
ATOM 702 C C . ILE A 1 95 ? -4.126 -6.906 -2.104 1.00 73.44 95 ILE A C 1
ATOM 704 O O . ILE A 1 95 ? -3.163 -6.156 -2.276 1.00 73.44 95 ILE A O 1
ATOM 708 N N . LEU A 1 96 ? -4.316 -7.566 -0.956 1.00 70.12 96 LEU A N 1
ATOM 709 C CA . LEU A 1 96 ? -3.494 -7.410 0.244 1.00 70.12 96 LEU A CA 1
ATOM 710 C C . LEU A 1 96 ? -2.066 -7.938 0.068 1.00 70.12 96 LEU A C 1
ATOM 712 O O . LEU A 1 96 ? -1.168 -7.386 0.699 1.00 70.12 96 LEU A O 1
ATOM 716 N N . GLY A 1 97 ? -1.833 -8.905 -0.826 1.00 70.69 97 GLY A N 1
ATOM 717 C CA . GLY A 1 97 ? -0.493 -9.383 -1.172 1.00 70.69 97 GLY A CA 1
ATOM 718 C C . GLY A 1 97 ? -0.440 -10.884 -1.469 1.00 70.69 97 GLY A C 1
ATOM 719 O O . GLY A 1 97 ? -1.434 -11.427 -1.944 1.00 70.69 97 GLY A O 1
ATOM 720 N N . PRO A 1 98 ? 0.698 -11.560 -1.209 1.00 68.31 98 PRO A N 1
ATOM 721 C CA . PRO A 1 98 ? 0.844 -12.998 -1.440 1.00 68.31 98 PRO A CA 1
ATOM 722 C C . PRO A 1 98 ? -0.223 -13.813 -0.702 1.00 68.31 98 PRO A C 1
ATOM 724 O O . PRO A 1 98 ? -0.686 -13.411 0.372 1.00 68.31 98 PRO A O 1
ATOM 727 N N . GLY A 1 99 ? -0.558 -14.995 -1.228 1.00 70.50 99 GLY A N 1
ATOM 728 C CA . GLY A 1 99 ? -1.651 -15.831 -0.717 1.00 70.50 99 GLY A CA 1
ATOM 729 C C . GLY A 1 99 ? -1.582 -16.130 0.790 1.00 70.50 99 GLY A C 1
ATOM 730 O O . GLY A 1 99 ? -2.615 -16.199 1.455 1.00 70.50 99 GLY A O 1
ATOM 731 N N . GLU A 1 100 ? -0.382 -16.222 1.374 1.00 71.44 100 GLU A N 1
ATOM 732 C CA . GLU A 1 100 ? -0.206 -16.414 2.821 1.00 71.44 100 GLU A CA 1
ATOM 733 C C . GLU A 1 100 ? -0.694 -15.226 3.660 1.00 71.44 100 GLU A C 1
ATOM 735 O O . GLU A 1 100 ? -1.347 -15.426 4.687 1.00 71.44 100 GLU A O 1
ATOM 740 N N . LEU A 1 101 ? -0.392 -13.994 3.233 1.00 73.94 101 LEU A N 1
ATOM 741 C CA . LEU A 1 101 ? -0.828 -12.777 3.919 1.00 73.94 101 LEU A CA 1
ATOM 742 C C . LEU A 1 101 ? -2.353 -12.689 3.896 1.00 73.94 101 LEU A C 1
ATOM 744 O O . LEU A 1 101 ? -2.983 -12.403 4.911 1.00 73.94 101 LEU A O 1
ATOM 748 N N . CYS A 1 102 ? -2.934 -13.023 2.748 1.00 78.12 102 CYS A N 1
ATOM 749 C CA . CYS A 1 102 ? -4.369 -13.101 2.535 1.00 78.12 102 CYS A CA 1
ATOM 750 C C . CYS A 1 102 ? -5.022 -14.136 3.442 1.00 78.12 102 CYS A C 1
ATOM 752 O O . CYS A 1 102 ? -5.947 -13.803 4.176 1.00 78.12 102 CYS A O 1
ATOM 754 N N . ALA A 1 103 ? -4.503 -15.364 3.465 1.00 80.75 103 ALA A N 1
ATOM 755 C CA . ALA A 1 103 ? -5.003 -16.415 4.343 1.00 80.75 103 ALA A CA 1
ATOM 756 C C . ALA A 1 103 ? -4.923 -15.997 5.818 1.00 80.75 103 ALA A C 1
ATOM 758 O O . ALA A 1 103 ? -5.853 -16.234 6.586 1.00 80.75 103 ALA A O 1
ATOM 759 N N . LEU A 1 104 ? -3.845 -15.316 6.205 1.00 83.69 104 LEU A N 1
ATOM 760 C CA . LEU A 1 104 ? -3.610 -14.877 7.573 1.00 83.69 104 LEU A CA 1
ATOM 761 C C . LEU A 1 104 ? -4.620 -13.831 8.064 1.00 83.69 104 LEU A C 1
ATOM 763 O O . LEU A 1 104 ? -5.041 -13.895 9.221 1.00 83.69 104 LEU A O 1
ATOM 767 N N . VAL A 1 105 ? -5.001 -12.877 7.213 1.00 86.25 105 VAL A N 1
ATOM 768 C CA . VAL A 1 105 ? -5.927 -11.795 7.591 1.00 86.25 105 VAL A CA 1
ATOM 769 C C . VAL A 1 105 ? -7.371 -12.053 7.180 1.00 86.25 105 VAL A C 1
ATOM 771 O O . VAL A 1 105 ? -8.250 -11.431 7.770 1.00 86.25 105 VAL A O 1
ATOM 774 N N . SER A 1 106 ? -7.623 -12.970 6.237 1.00 85.81 106 SER A N 1
ATOM 775 C CA . SER A 1 106 ? -8.947 -13.290 5.668 1.00 85.81 106 SER A CA 1
ATOM 776 C C . SER A 1 106 ? -10.019 -13.385 6.745 1.00 85.81 106 SER A C 1
ATOM 778 O O . SER A 1 106 ? -10.982 -12.632 6.757 1.00 85.81 106 SER A O 1
ATOM 780 N N . ASP A 1 107 ? -9.747 -14.210 7.744 1.00 87.38 107 ASP A N 1
ATOM 781 C CA . ASP A 1 107 ? -10.578 -14.476 8.900 1.00 87.38 107 ASP A CA 1
ATOM 782 C C . ASP A 1 107 ? -10.979 -13.228 9.711 1.00 87.38 107 ASP A C 1
ATOM 784 O O . ASP A 1 107 ? -12.084 -13.158 10.261 1.00 87.38 107 ASP A O 1
ATOM 788 N N . THR A 1 108 ? -10.059 -12.271 9.841 1.00 90.06 108 THR A N 1
ATOM 789 C CA . THR A 1 108 ? -10.269 -10.995 10.5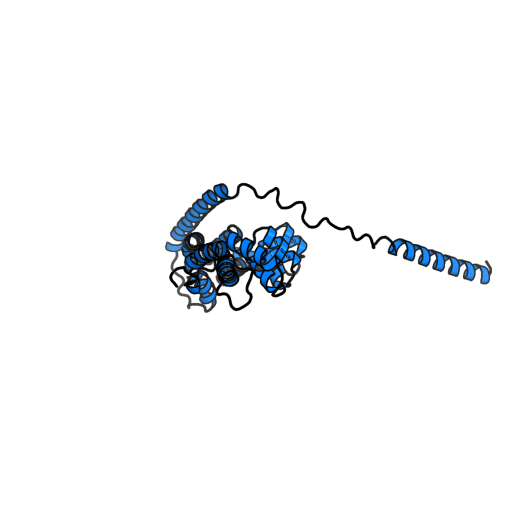45 1.00 90.06 108 THR A CA 1
ATOM 790 C C . THR A 1 108 ? -11.018 -10.013 9.654 1.00 90.06 108 THR A C 1
ATOM 792 O O . THR A 1 108 ? -11.896 -9.284 10.108 1.00 90.06 108 THR A O 1
ATOM 795 N N . VAL A 1 109 ? -10.686 -10.014 8.369 1.00 88.38 109 VAL A N 1
ATOM 796 C CA . VAL A 1 109 ? -11.268 -9.134 7.367 1.00 88.38 109 VAL A CA 1
ATOM 797 C C . VAL A 1 109 ? -12.734 -9.511 7.092 1.00 88.38 109 VAL A C 1
ATOM 799 O O . VAL A 1 109 ? -13.597 -8.641 7.100 1.00 88.38 109 VAL A O 1
ATOM 802 N N . GLU A 1 110 ? -13.064 -10.799 7.009 1.00 86.75 110 GLU A N 1
ATOM 803 C CA . GLU A 1 110 ? -14.448 -11.288 6.929 1.00 86.75 110 GLU A CA 1
ATOM 804 C C . GLU A 1 110 ? -15.276 -10.918 8.169 1.00 86.75 110 GLU A C 1
ATOM 806 O O . GLU A 1 110 ? -16.460 -10.592 8.068 1.00 86.75 110 GLU A O 1
ATOM 811 N N . ALA A 1 111 ? -14.670 -10.946 9.362 1.00 88.81 111 ALA A N 1
ATOM 812 C CA . ALA A 1 111 ? -15.345 -10.506 10.582 1.00 88.81 111 ALA A CA 1
ATOM 813 C C . ALA A 1 111 ? -15.619 -8.992 10.556 1.00 88.81 111 ALA A C 1
ATOM 815 O O . ALA A 1 111 ? -16.724 -8.566 10.900 1.00 88.81 111 ALA A O 1
ATOM 816 N N . CYS A 1 112 ? -14.654 -8.194 10.084 1.00 90.38 112 CYS A N 1
ATOM 817 C CA . CYS A 1 112 ? -14.845 -6.763 9.832 1.00 90.38 112 CYS A CA 1
ATOM 818 C C . CYS A 1 112 ? -16.025 -6.517 8.873 1.00 90.38 112 CYS A C 1
ATOM 820 O O . CYS A 1 112 ? -16.886 -5.671 9.136 1.00 90.38 112 CYS A O 1
ATOM 822 N N . ASP A 1 113 ? -16.146 -7.325 7.820 1.00 87.06 113 ASP A N 1
ATOM 823 C CA . ASP A 1 113 ? -17.254 -7.244 6.859 1.00 87.06 113 ASP A CA 1
ATOM 824 C C . ASP A 1 113 ? -18.601 -7.609 7.435 1.00 87.06 113 ASP A C 1
ATOM 826 O O . ASP A 1 113 ? -19.604 -6.947 7.150 1.00 87.06 113 ASP A O 1
ATOM 830 N N . ALA A 1 114 ? -18.610 -8.603 8.316 1.00 87.94 114 ALA A N 1
ATOM 831 C CA . ALA A 1 114 ? -19.778 -8.980 9.091 1.00 87.94 114 ALA A CA 1
ATOM 832 C C . ALA A 1 114 ? -20.182 -7.924 10.142 1.00 87.94 114 ALA A C 1
ATOM 834 O O . ALA A 1 114 ? -21.181 -8.117 10.837 1.00 87.94 114 ALA A O 1
ATOM 835 N N . GLY A 1 115 ? -19.452 -6.808 10.250 1.00 90.81 115 GLY A N 1
ATOM 836 C CA . GLY A 1 115 ? -19.780 -5.683 11.121 1.00 90.81 115 GLY A CA 1
ATOM 837 C C . GLY A 1 115 ? -19.060 -5.686 12.469 1.00 90.81 115 GLY A C 1
ATOM 838 O O . GLY A 1 115 ? -19.457 -4.934 13.357 1.00 90.81 115 GLY A O 1
ATOM 839 N N . ASP A 1 116 ? -18.017 -6.501 12.643 1.00 92.81 116 ASP A N 1
ATOM 840 C CA . ASP A 1 116 ? -17.179 -6.480 13.844 1.00 92.81 116 ASP A CA 1
ATOM 841 C C . ASP A 1 116 ? -16.167 -5.319 13.777 1.00 92.81 116 ASP A C 1
ATOM 843 O O . ASP A 1 116 ? -15.139 -5.381 13.096 1.00 92.81 116 ASP A O 1
ATOM 847 N N . ALA A 1 117 ? -16.463 -4.237 14.501 1.00 95.25 117 ALA A N 1
ATOM 848 C CA . ALA A 1 117 ? -15.633 -3.035 14.528 1.00 95.25 117 ALA A CA 1
ATOM 849 C C . ALA A 1 117 ? -14.212 -3.294 15.079 1.00 95.25 117 ALA A C 1
ATOM 851 O O . ALA A 1 117 ? -13.246 -2.677 14.618 1.00 95.25 117 ALA A O 1
ATOM 852 N N . ASP A 1 118 ? -14.067 -4.219 16.035 1.00 94.12 118 ASP A N 1
ATOM 853 C CA . ASP A 1 118 ? -12.777 -4.577 16.635 1.00 94.12 118 ASP A CA 1
ATOM 854 C C . ASP A 1 118 ? -11.939 -5.440 15.693 1.00 94.12 118 ASP A C 1
ATOM 856 O O . ASP A 1 118 ? -10.704 -5.366 15.718 1.00 94.12 118 ASP A O 1
ATOM 860 N N . ALA A 1 119 ? -12.588 -6.246 14.852 1.00 94.25 119 ALA A N 1
ATOM 861 C CA . ALA A 1 119 ? -11.918 -6.961 13.777 1.00 94.25 119 ALA A CA 1
ATOM 862 C C . ALA A 1 119 ? -11.375 -5.989 12.720 1.00 94.25 119 ALA A C 1
ATOM 864 O O . ALA A 1 119 ? -10.226 -6.136 12.308 1.00 94.25 119 ALA A O 1
ATOM 865 N N . CYS A 1 120 ? -12.122 -4.941 12.352 1.00 95.00 120 CYS A N 1
ATOM 866 C CA . CYS A 1 120 ? -11.597 -3.899 11.462 1.00 95.00 120 CYS A CA 1
ATOM 867 C C . CYS A 1 120 ? -10.364 -3.207 12.058 1.00 95.00 120 CYS A C 1
ATOM 869 O O . CYS A 1 120 ? -9.353 -3.062 11.379 1.00 95.00 120 CYS A O 1
ATOM 871 N N . LEU A 1 121 ? -10.406 -2.831 13.341 1.00 95.38 121 LEU A N 1
ATOM 872 C CA . LEU A 1 121 ? -9.246 -2.264 14.038 1.00 95.38 121 LEU A CA 1
ATOM 873 C C . LEU A 1 121 ? -8.037 -3.216 13.992 1.00 95.38 121 LEU A C 1
ATOM 875 O O . LEU A 1 121 ? -6.937 -2.785 13.659 1.00 95.38 121 LEU A O 1
ATOM 879 N N . ALA A 1 122 ? -8.238 -4.507 14.282 1.00 94.19 122 ALA A N 1
ATOM 880 C CA . ALA A 1 122 ? -7.165 -5.503 14.256 1.00 94.19 122 ALA A CA 1
ATOM 881 C C . ALA A 1 122 ? -6.583 -5.719 12.851 1.00 94.19 122 ALA A C 1
ATOM 883 O O . ALA A 1 122 ? -5.367 -5.832 12.709 1.00 94.19 122 ALA A O 1
ATOM 884 N N . ALA A 1 123 ? -7.433 -5.769 11.822 1.00 92.00 123 ALA A N 1
ATOM 885 C CA . ALA A 1 123 ? -6.992 -5.875 10.436 1.00 92.00 123 ALA A CA 1
ATOM 886 C C . ALA A 1 123 ? -6.188 -4.636 10.017 1.00 92.00 123 ALA A C 1
ATOM 888 O O . ALA A 1 123 ? -5.120 -4.785 9.432 1.00 92.00 123 ALA A O 1
ATOM 889 N N . GLY A 1 124 ? -6.655 -3.432 10.365 1.00 93.81 124 GLY A N 1
ATOM 890 C CA . GLY A 1 124 ? -5.950 -2.181 10.083 1.00 93.81 124 GLY A CA 1
ATOM 891 C C . GLY A 1 124 ? -4.558 -2.150 10.713 1.00 93.81 124 GLY A C 1
ATOM 892 O O . GLY A 1 124 ? -3.586 -1.939 9.998 1.00 93.81 124 GLY A O 1
ATOM 893 N N . GLN A 1 125 ? -4.451 -2.464 12.008 1.00 94.31 125 GLN A N 1
ATOM 894 C CA . GLN A 1 125 ? -3.168 -2.503 12.729 1.00 94.31 125 GLN A CA 1
ATOM 895 C C . GLN A 1 125 ? -2.199 -3.506 12.109 1.00 94.31 125 GLN A C 1
ATOM 897 O O . GLN A 1 125 ? -1.032 -3.212 11.882 1.00 94.31 125 GLN A O 1
ATOM 902 N N . TYR A 1 126 ? -2.698 -4.694 11.778 1.00 91.31 126 TYR A N 1
ATOM 903 C CA . TYR A 1 126 ? -1.861 -5.711 11.167 1.00 91.31 126 TYR A CA 1
ATOM 904 C C . TYR A 1 126 ? -1.330 -5.288 9.791 1.00 91.31 126 TYR A C 1
ATOM 906 O O . TYR A 1 126 ? -0.155 -5.506 9.495 1.00 91.31 126 TYR A O 1
ATOM 914 N N . LEU A 1 127 ? -2.184 -4.669 8.971 1.00 89.81 127 LEU A N 1
ATOM 915 C CA . LEU A 1 127 ? -1.832 -4.169 7.641 1.00 89.81 127 LEU A CA 1
ATOM 916 C C . LEU A 1 127 ? -0.944 -2.918 7.680 1.00 89.81 127 LEU A C 1
ATOM 918 O O . LEU A 1 127 ? -0.302 -2.621 6.677 1.00 89.81 127 LEU A O 1
ATOM 922 N N . GLU A 1 128 ? -0.897 -2.183 8.794 1.00 92.19 128 GLU A N 1
ATOM 923 C CA . GLU A 1 128 ? 0.116 -1.142 9.022 1.00 92.19 128 GLU A CA 1
ATOM 924 C C . GLU A 1 128 ? 1.493 -1.752 9.265 1.00 92.19 128 GLU A C 1
ATOM 926 O O . GLU A 1 128 ? 2.487 -1.238 8.760 1.00 92.19 128 GLU A O 1
ATOM 931 N N . ASP A 1 129 ? 1.544 -2.874 9.978 1.00 89.25 129 ASP A N 1
ATOM 932 C CA . ASP A 1 129 ? 2.800 -3.489 10.390 1.00 89.25 129 ASP A CA 1
ATOM 933 C C . ASP A 1 129 ? 3.392 -4.453 9.327 1.00 89.25 129 ASP A C 1
ATOM 935 O O . ASP A 1 129 ? 4.593 -4.741 9.368 1.00 89.25 129 ASP A O 1
ATOM 939 N N . HIS A 1 130 ? 2.596 -4.983 8.374 1.00 82.00 130 HIS A N 1
ATOM 940 C CA . HIS A 1 130 ? 3.021 -6.133 7.549 1.00 82.00 130 HIS A CA 1
ATOM 941 C C . HIS A 1 130 ? 2.502 -6.201 6.098 1.00 82.00 130 HIS A C 1
ATOM 943 O O . HIS A 1 130 ? 1.421 -6.736 5.843 1.00 82.00 130 HIS A O 1
ATOM 949 N N . PRO A 1 131 ? 3.394 -5.956 5.125 1.00 81.25 131 PRO A N 1
ATOM 950 C CA . PRO A 1 131 ? 4.034 -4.6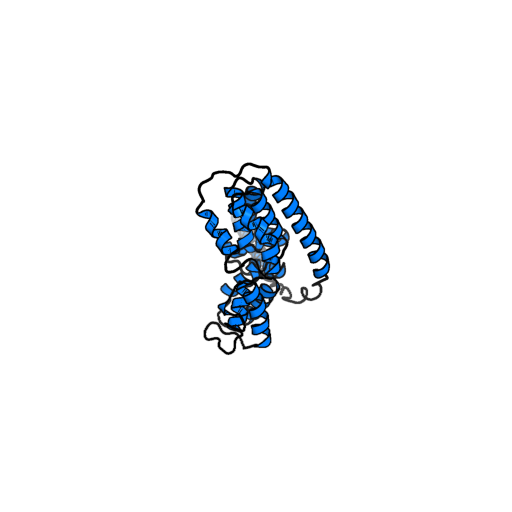58 4.912 1.00 81.25 131 PRO A CA 1
ATOM 951 C C . PRO A 1 131 ? 2.980 -3.542 4.749 1.00 81.25 131 PRO A C 1
ATOM 953 O O . PRO A 1 131 ? 1.877 -3.823 4.281 1.00 81.25 131 PRO A O 1
ATOM 956 N N . PRO A 1 132 ? 3.297 -2.282 5.096 1.00 88.31 132 PRO A N 1
ATOM 957 C CA . PRO A 1 132 ? 2.297 -1.227 5.132 1.00 88.31 132 PRO A CA 1
ATOM 958 C C . PRO A 1 132 ? 1.607 -0.987 3.779 1.00 88.31 132 PRO A C 1
ATOM 960 O O . PRO A 1 132 ? 2.251 -0.699 2.765 1.00 88.31 132 PRO A O 1
ATOM 963 N N . ARG A 1 133 ? 0.270 -1.055 3.777 1.00 88.38 133 ARG A N 1
ATOM 964 C CA . ARG A 1 133 ? -0.597 -0.791 2.610 1.00 88.38 133 ARG A CA 1
ATOM 965 C C . ARG A 1 133 ? -1.472 0.432 2.867 1.00 88.38 133 ARG A C 1
ATOM 967 O O . ARG A 1 133 ? -2.629 0.301 3.262 1.00 88.38 133 ARG A O 1
ATOM 974 N N . ALA A 1 134 ? -0.912 1.631 2.712 1.00 91.81 134 ALA A N 1
ATOM 975 C CA . ALA A 1 134 ? -1.542 2.859 3.198 1.00 91.81 134 ALA A CA 1
ATOM 976 C C . ALA A 1 134 ? -2.981 3.083 2.697 1.00 91.81 134 ALA A C 1
ATOM 978 O O . ALA A 1 134 ? -3.832 3.512 3.479 1.00 91.81 134 ALA A O 1
ATOM 979 N N . MET A 1 135 ? -3.293 2.756 1.437 1.00 89.69 135 MET A N 1
ATOM 980 C CA . MET A 1 135 ? -4.666 2.908 0.933 1.00 89.69 135 MET A CA 1
ATOM 981 C C . MET A 1 135 ? -5.626 1.928 1.608 1.00 89.69 135 MET A C 1
ATOM 983 O O . MET A 1 135 ? -6.726 2.303 2.020 1.00 89.69 135 MET A O 1
ATOM 987 N N . VAL A 1 136 ? -5.193 0.675 1.739 1.00 90.69 136 VAL A N 1
ATOM 988 C CA . VAL A 1 136 ? -5.982 -0.401 2.341 1.00 90.69 136 VAL A CA 1
ATOM 989 C C . VAL A 1 136 ? -6.214 -0.127 3.825 1.00 90.69 136 VAL A C 1
ATOM 991 O O . VAL A 1 136 ? -7.354 -0.172 4.284 1.00 90.69 136 VAL A O 1
ATOM 994 N N . VAL A 1 137 ? -5.153 0.211 4.558 1.00 93.56 137 VAL A N 1
ATOM 995 C CA . VAL A 1 137 ? -5.189 0.543 5.986 1.00 93.56 137 VAL A CA 1
ATOM 996 C C . VAL A 1 137 ? -6.217 1.636 6.266 1.00 93.56 137 VAL A C 1
ATOM 998 O O . VAL A 1 137 ? -7.089 1.467 7.121 1.00 93.56 137 VAL A O 1
ATOM 1001 N N . VAL A 1 138 ? -6.161 2.745 5.518 1.00 94.50 138 VAL A N 1
ATOM 1002 C CA . VAL A 1 138 ? -7.102 3.861 5.691 1.00 94.50 138 VAL A CA 1
ATOM 1003 C C . VAL A 1 138 ? -8.539 3.402 5.440 1.00 94.50 138 VAL A C 1
ATOM 1005 O O . VAL A 1 138 ? -9.438 3.799 6.182 1.00 94.50 138 VAL A O 1
ATOM 1008 N N . GLY A 1 139 ? -8.769 2.561 4.427 1.00 92.19 139 GLY A N 1
ATOM 1009 C CA . GLY A 1 139 ? -10.083 1.984 4.140 1.00 92.19 139 GLY A CA 1
ATOM 1010 C C . GLY A 1 139 ? -10.613 1.101 5.275 1.00 92.19 139 GLY A C 1
ATOM 1011 O O . GLY A 1 139 ? -11.757 1.262 5.701 1.00 92.19 139 GLY A O 1
ATOM 1012 N N . VAL A 1 140 ? -9.770 0.218 5.813 1.00 93.62 140 VAL A N 1
ATOM 1013 C CA . VAL A 1 140 ? -10.127 -0.704 6.900 1.00 93.62 140 VAL A CA 1
ATOM 1014 C C . VAL A 1 140 ? -10.414 0.049 8.204 1.00 93.62 140 VAL A C 1
ATOM 1016 O O . VAL A 1 140 ? -11.439 -0.203 8.844 1.00 93.62 140 VAL A O 1
ATOM 1019 N N . TYR A 1 141 ? -9.593 1.035 8.580 1.00 96.44 141 TYR A N 1
ATOM 1020 C CA . TYR A 1 141 ? -9.894 1.863 9.752 1.00 96.44 141 TYR A CA 1
ATOM 1021 C C . TYR A 1 141 ? -11.135 2.728 9.561 1.00 96.44 141 TYR A C 1
ATOM 1023 O O . TYR A 1 141 ? -11.921 2.880 10.497 1.00 96.44 141 TYR A O 1
ATOM 1031 N N . HIS A 1 142 ? -11.361 3.261 8.357 1.00 95.94 142 HIS A N 1
ATOM 1032 C CA . HIS A 1 142 ? -12.593 3.985 8.054 1.00 95.94 142 HIS A CA 1
ATOM 1033 C C . HIS A 1 142 ? -13.818 3.099 8.273 1.00 95.94 142 HIS A C 1
ATOM 1035 O O . HIS A 1 142 ? -14.768 3.521 8.929 1.00 95.94 142 HIS A O 1
ATOM 1041 N N . ARG A 1 143 ? -13.767 1.842 7.816 1.00 93.50 143 ARG A N 1
ATOM 1042 C CA . ARG A 1 143 ? -14.831 0.866 8.058 1.00 93.50 143 ARG A CA 1
ATOM 1043 C C . ARG A 1 143 ? -15.027 0.572 9.547 1.00 93.50 143 ARG A C 1
ATOM 1045 O O . ARG A 1 143 ? -16.161 0.581 10.016 1.00 93.50 143 ARG A O 1
ATOM 1052 N N . GLY A 1 144 ? -13.947 0.369 10.302 1.00 95.62 144 GLY A N 1
ATOM 1053 C CA . GLY A 1 144 ? -14.020 0.196 11.757 1.00 95.62 144 GLY A CA 1
ATOM 1054 C C . GLY A 1 144 ? -14.654 1.396 12.464 1.00 95.62 144 GLY A C 1
ATOM 1055 O O . GLY A 1 144 ? -15.463 1.221 13.374 1.00 95.62 144 GLY A O 1
ATOM 1056 N N . CYS A 1 145 ? -14.351 2.612 12.003 1.00 97.25 145 CYS A N 1
ATOM 1057 C CA . CYS A 1 145 ? -14.954 3.834 12.522 1.00 97.25 145 CYS A CA 1
ATOM 1058 C C . CYS A 1 145 ? -16.460 3.916 12.224 1.00 97.25 145 CYS A C 1
ATOM 1060 O O . CYS A 1 145 ? -17.243 4.215 13.124 1.00 97.25 145 CYS A O 1
ATOM 1062 N N . GLU A 1 146 ? -16.890 3.583 11.000 1.00 95.75 146 GLU A N 1
ATOM 1063 C CA . GLU A 1 146 ? -18.318 3.499 10.639 1.00 95.75 146 GLU A CA 1
ATOM 1064 C C . GLU A 1 146 ? -19.090 2.500 11.514 1.00 95.75 146 GLU A C 1
ATOM 1066 O O . GLU A 1 146 ? -20.274 2.695 11.782 1.00 95.75 146 GLU A O 1
ATOM 1071 N N . LEU A 1 147 ? -18.421 1.436 11.966 1.00 94.56 147 LEU A N 1
ATOM 1072 C CA . LEU A 1 147 ? -18.974 0.413 12.856 1.00 94.56 147 LEU A CA 1
ATOM 1073 C C . LEU A 1 147 ? -18.881 0.784 14.349 1.00 94.56 147 LEU A C 1
ATOM 1075 O O . LEU A 1 147 ? -19.292 0.001 15.201 1.00 94.56 147 LEU A O 1
ATOM 1079 N N . GLY A 1 148 ? -18.371 1.976 14.677 1.00 95.94 148 GLY A N 1
ATOM 1080 C CA . GLY A 1 148 ? -18.339 2.513 16.039 1.00 95.94 148 GLY A CA 1
ATOM 1081 C C . GLY A 1 148 ? -17.060 2.232 16.836 1.00 95.94 148 GLY A C 1
ATOM 1082 O O . GLY A 1 148 ? -17.030 2.507 18.036 1.00 95.94 148 GLY A O 1
ATOM 1083 N N . SER A 1 149 ? -15.989 1.723 16.217 1.00 97.38 149 SER A N 1
ATOM 1084 C CA . SER A 1 149 ? -14.693 1.576 16.896 1.00 97.38 149 SER A CA 1
ATOM 1085 C C . SER A 1 149 ? -14.042 2.946 17.115 1.00 97.38 149 SER A C 1
ATOM 1087 O O . SER A 1 149 ? -13.500 3.550 16.187 1.00 97.38 149 SER A O 1
ATOM 1089 N N . SER A 1 150 ? -14.063 3.438 18.360 1.00 97.94 150 SER A N 1
ATOM 1090 C CA . SER A 1 150 ? -13.430 4.715 18.726 1.00 97.94 150 SER A CA 1
ATOM 1091 C C . SER A 1 150 ? -11.931 4.767 18.381 1.00 97.94 150 SER A C 1
ATOM 1093 O O . SER A 1 150 ? -11.521 5.770 17.795 1.00 97.94 150 SER A O 1
ATOM 1095 N N . PRO A 1 151 ? -11.112 3.724 18.655 1.00 97.94 151 PRO A N 1
ATOM 1096 C CA . PRO A 1 151 ? -9.702 3.731 18.257 1.00 97.94 151 PRO A CA 1
ATOM 1097 C C . PRO A 1 151 ? -9.508 3.813 16.737 1.00 97.94 151 PRO A C 1
ATOM 1099 O O . PRO A 1 151 ? -8.633 4.535 16.268 1.00 97.94 151 PRO A O 1
ATOM 1102 N N . ALA A 1 152 ? -10.352 3.139 15.946 1.00 97.31 152 ALA A N 1
ATOM 1103 C CA . ALA A 1 152 ? -10.282 3.245 14.489 1.00 97.31 152 ALA A CA 1
ATOM 1104 C C . ALA A 1 152 ? -10.634 4.666 14.009 1.00 97.31 152 ALA A C 1
ATOM 1106 O O . ALA A 1 152 ? -9.967 5.203 13.127 1.00 97.31 152 ALA A O 1
ATOM 1107 N N . CYS A 1 153 ? -11.637 5.314 14.616 1.00 98.12 153 CYS A N 1
ATOM 1108 C CA . CYS A 1 153 ? -11.977 6.706 14.309 1.00 98.12 153 CYS A CA 1
ATOM 1109 C C . CYS A 1 153 ? -10.852 7.690 14.644 1.00 98.12 153 CYS A C 1
ATOM 1111 O O . CYS A 1 153 ? -10.623 8.641 13.895 1.00 98.12 153 CYS A O 1
ATOM 1113 N N . GLU A 1 154 ? -10.177 7.492 15.776 1.00 98.12 154 GLU A N 1
ATOM 1114 C CA . GLU A 1 154 ? -9.009 8.286 16.155 1.00 98.12 154 GLU A CA 1
ATOM 1115 C C . GLU A 1 154 ? -7.888 8.116 15.132 1.00 98.12 154 GLU A C 1
ATOM 1117 O O . GLU A 1 154 ? -7.423 9.110 14.576 1.00 98.12 154 GLU A O 1
ATOM 1122 N N . ARG A 1 155 ? -7.571 6.873 14.758 1.00 97.44 155 ARG A N 1
ATOM 1123 C CA . ARG A 1 155 ? -6.534 6.595 13.766 1.00 97.44 155 ARG A CA 1
ATOM 1124 C C . ARG A 1 155 ? -6.840 7.192 12.388 1.00 97.44 155 ARG A C 1
ATOM 1126 O O . ARG A 1 155 ? -5.969 7.794 11.770 1.00 97.44 155 ARG A O 1
ATOM 1133 N N . VAL A 1 156 ? -8.088 7.118 11.910 1.00 97.06 156 VAL A N 1
ATOM 1134 C CA . VAL A 1 156 ? -8.503 7.791 10.657 1.00 97.06 156 VAL A CA 1
ATOM 1135 C C . VAL A 1 156 ? -8.305 9.302 10.742 1.00 97.06 156 VAL A C 1
ATOM 1137 O O . VAL A 1 156 ? -7.899 9.918 9.757 1.00 97.06 156 VAL A O 1
ATOM 1140 N N . ARG A 1 157 ? -8.611 9.907 11.896 1.00 97.31 157 ARG A N 1
ATOM 1141 C CA . ARG A 1 157 ? -8.435 11.345 12.114 1.00 97.31 157 ARG A CA 1
ATOM 1142 C C . ARG A 1 157 ? -6.963 11.728 12.051 1.00 97.31 157 ARG A C 1
ATOM 1144 O O . ARG A 1 157 ? -6.651 12.692 11.371 1.00 97.31 157 ARG A O 1
ATOM 1151 N N . GLU A 1 158 ? -6.087 10.962 12.697 1.00 95.94 158 GLU A N 1
ATOM 1152 C CA . GLU A 1 158 ? -4.635 11.167 12.648 1.00 95.94 158 GLU A CA 1
ATOM 1153 C C . GLU A 1 158 ? -4.086 11.050 11.223 1.00 95.94 158 GLU A C 1
ATOM 1155 O O . GLU A 1 158 ? -3.366 11.937 10.769 1.00 95.94 158 GLU A O 1
ATOM 1160 N N . LEU A 1 159 ? -4.465 9.988 10.499 1.00 95.50 159 LEU A N 1
ATOM 1161 C CA . LEU A 1 159 ? -4.033 9.743 9.119 1.00 95.50 159 LEU A CA 1
ATOM 1162 C C . LEU A 1 159 ? -4.501 10.846 8.161 1.00 95.50 159 LEU A C 1
ATOM 1164 O O . LEU A 1 159 ? -3.843 11.131 7.165 1.00 95.50 159 LEU A O 1
ATOM 1168 N N . ARG A 1 160 ? -5.658 11.459 8.434 1.00 94.19 160 ARG A N 1
ATOM 1169 C CA . ARG A 1 160 ? -6.273 12.489 7.586 1.00 94.19 160 ARG A CA 1
ATOM 1170 C C . ARG A 1 160 ? -6.089 13.910 8.111 1.00 94.19 160 ARG A C 1
ATOM 1172 O O . ARG A 1 160 ? -6.692 14.810 7.530 1.00 94.19 160 ARG A O 1
ATOM 1179 N N . ASP A 1 161 ? -5.312 14.120 9.172 1.00 95.25 161 ASP A N 1
ATOM 1180 C CA . ASP A 1 161 ? -5.136 15.437 9.783 1.00 95.25 161 ASP A CA 1
ATOM 1181 C C . ASP A 1 161 ? -4.394 16.380 8.818 1.00 95.25 161 ASP A C 1
ATOM 1183 O O . ASP A 1 161 ? -3.188 16.225 8.611 1.00 95.25 161 ASP A O 1
ATOM 1187 N N . PRO A 1 162 ? -5.075 17.382 8.227 1.00 92.62 162 PRO A N 1
ATOM 1188 C CA . PRO A 1 162 ? -4.445 18.277 7.264 1.00 92.62 162 PRO A CA 1
ATOM 1189 C C . PRO A 1 162 ? -3.515 19.298 7.932 1.00 92.62 162 PRO A C 1
ATOM 1191 O O . PRO A 1 162 ? -2.839 20.050 7.234 1.00 92.62 162 PRO A O 1
ATOM 1194 N N . THR A 1 163 ? -3.514 19.384 9.267 1.00 95.81 163 THR A N 1
ATOM 1195 C CA . THR A 1 163 ? -2.709 20.356 10.013 1.00 95.81 163 THR A CA 1
ATOM 1196 C C . THR A 1 163 ? -1.285 19.870 10.265 1.00 95.81 163 THR A C 1
ATOM 1198 O O . THR A 1 163 ? -0.399 20.686 10.529 1.00 95.81 163 THR A O 1
ATOM 1201 N N . ARG A 1 164 ? -1.035 18.560 10.141 1.00 95.38 164 ARG A N 1
ATOM 1202 C CA . ARG A 1 164 ? 0.303 17.980 10.270 1.00 95.38 164 ARG A CA 1
ATOM 1203 C C . ARG A 1 164 ? 1.082 18.166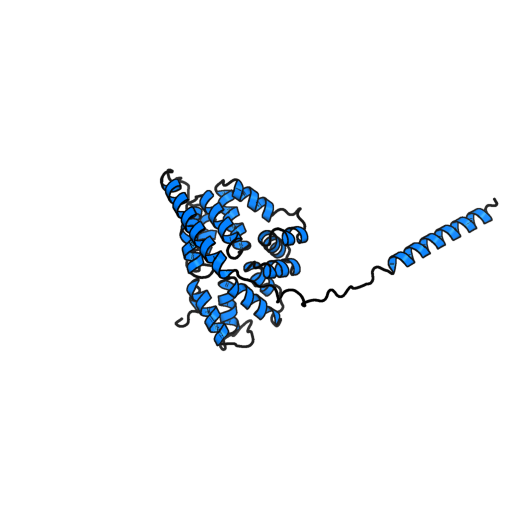 8.962 1.00 95.38 164 ARG A C 1
ATOM 1205 O O . ARG A 1 164 ? 0.634 17.692 7.919 1.00 95.38 164 ARG A O 1
ATOM 1212 N N . PRO A 1 165 ? 2.260 18.817 8.985 1.00 96.69 165 PRO A N 1
ATOM 1213 C CA . PRO A 1 165 ? 3.105 18.919 7.800 1.00 96.69 165 PRO A CA 1
ATOM 1214 C C . PRO A 1 165 ? 3.532 17.531 7.309 1.00 96.69 165 PRO A C 1
ATOM 1216 O O . PRO A 1 165 ? 3.945 16.702 8.120 1.00 96.69 165 PRO A O 1
ATOM 1219 N N . ILE A 1 166 ? 3.517 17.304 5.992 1.00 96.06 166 ILE A N 1
ATOM 1220 C CA . ILE A 1 166 ? 3.899 16.013 5.387 1.00 96.06 166 ILE A CA 1
ATOM 1221 C C . ILE A 1 166 ? 5.296 15.575 5.847 1.00 96.06 166 ILE A C 1
ATOM 1223 O O . ILE A 1 166 ? 5.475 14.435 6.259 1.00 96.06 166 ILE A O 1
ATOM 1227 N N . ALA A 1 167 ? 6.260 16.500 5.904 1.00 94.31 167 ALA A N 1
ATOM 1228 C CA . ALA A 1 167 ? 7.611 16.210 6.386 1.00 94.31 167 ALA A CA 1
ATOM 1229 C C . ALA A 1 167 ? 7.650 15.643 7.821 1.00 94.31 167 ALA A C 1
ATOM 1231 O O . ALA A 1 167 ? 8.494 14.803 8.118 1.00 94.31 167 ALA A O 1
ATOM 1232 N N . ALA A 1 168 ? 6.740 16.075 8.704 1.00 94.75 168 ALA A N 1
ATOM 1233 C CA . ALA A 1 168 ? 6.632 15.525 10.055 1.00 94.75 168 ALA A CA 1
ATOM 1234 C C . ALA A 1 168 ? 5.975 14.135 10.045 1.00 94.75 168 ALA A C 1
ATOM 1236 O O . ALA A 1 168 ? 6.408 13.252 10.776 1.00 94.75 168 ALA A O 1
ATOM 1237 N N . LEU A 1 169 ? 4.971 13.911 9.186 1.00 94.94 169 LEU A N 1
ATOM 1238 C CA . LEU A 1 169 ? 4.368 12.584 9.005 1.00 94.94 169 LEU A CA 1
ATOM 1239 C C . LEU A 1 169 ? 5.410 11.561 8.545 1.00 94.94 169 LEU A C 1
ATOM 1241 O O . LEU A 1 169 ? 5.496 10.482 9.112 1.00 94.94 169 LEU A O 1
ATOM 1245 N N . CYS A 1 170 ? 6.245 11.925 7.574 1.00 94.19 170 CYS A N 1
ATOM 1246 C CA . CYS A 1 170 ? 7.270 11.044 7.014 1.00 94.19 170 CYS A CA 1
ATOM 1247 C C . CYS A 1 170 ? 8.415 10.699 7.966 1.00 94.19 170 CYS A C 1
ATOM 1249 O O . CYS A 1 170 ? 9.147 9.752 7.702 1.00 94.19 170 CYS A O 1
ATOM 1251 N N . ALA A 1 171 ? 8.583 11.433 9.066 1.00 92.75 171 ALA A N 1
ATOM 1252 C CA . ALA A 1 171 ? 9.557 11.078 10.094 1.00 92.75 171 ALA A CA 1
ATOM 1253 C C . ALA A 1 171 ? 9.029 10.005 11.061 1.00 92.75 171 ALA A C 1
ATOM 1255 O O . ALA A 1 171 ? 9.803 9.165 11.518 1.00 92.75 171 ALA A O 1
ATOM 1256 N N . ASP A 1 172 ? 7.728 10.036 11.360 1.00 93.75 172 ASP A N 1
ATOM 1257 C CA . ASP A 1 172 ? 7.156 9.294 12.488 1.00 93.75 172 ASP A CA 1
ATOM 1258 C C . ASP A 1 172 ? 6.214 8.157 12.060 1.00 93.75 172 ASP A C 1
ATOM 1260 O O . ASP A 1 172 ? 6.007 7.206 12.811 1.00 93.75 172 ASP A O 1
ATOM 1264 N N . ASP A 1 173 ? 5.598 8.267 10.881 1.00 96.19 173 ASP A N 1
ATOM 1265 C CA . ASP A 1 173 ? 4.485 7.423 10.451 1.00 96.19 173 ASP A CA 1
ATOM 1266 C C . ASP A 1 173 ? 4.494 7.246 8.917 1.00 96.19 173 ASP A C 1
ATOM 1268 O O . ASP A 1 173 ? 3.880 8.035 8.184 1.00 96.19 173 ASP A O 1
ATOM 1272 N N . PRO A 1 174 ? 5.177 6.204 8.401 1.00 95.38 174 PRO A N 1
ATOM 1273 C CA . PRO A 1 174 ? 5.277 5.948 6.964 1.00 95.38 174 PRO A CA 1
ATOM 1274 C C . PRO A 1 174 ? 3.913 5.795 6.276 1.00 95.38 174 PRO A C 1
ATOM 1276 O O . PRO A 1 174 ? 3.743 6.201 5.126 1.00 95.38 174 PRO A O 1
ATOM 1279 N N . VAL A 1 175 ? 2.909 5.263 6.981 1.00 96.00 175 VAL A N 1
ATOM 1280 C CA . VAL A 1 175 ? 1.547 5.098 6.455 1.00 96.00 175 VAL A CA 1
ATOM 1281 C C . VAL A 1 175 ? 0.872 6.454 6.279 1.00 96.00 175 VAL A C 1
ATOM 1283 O O . VAL A 1 175 ? 0.319 6.728 5.209 1.00 96.00 175 VAL A O 1
ATOM 1286 N N . ALA A 1 176 ? 0.947 7.325 7.291 1.00 96.81 176 ALA A N 1
ATOM 1287 C CA . ALA A 1 176 ? 0.428 8.686 7.189 1.00 96.81 176 ALA A CA 1
ATOM 1288 C C . ALA A 1 176 ? 1.169 9.493 6.113 1.00 96.81 176 ALA A C 1
ATOM 1290 O O . ALA A 1 176 ? 0.532 10.222 5.353 1.00 96.81 176 ALA A O 1
ATOM 1291 N N . CYS A 1 177 ? 2.491 9.328 6.010 1.00 97.56 177 CYS A N 1
ATOM 1292 C CA . CYS A 1 177 ? 3.313 9.932 4.965 1.00 97.56 177 CYS A CA 1
ATOM 1293 C C . CYS A 1 177 ? 2.856 9.520 3.565 1.00 97.56 177 CYS A C 1
ATOM 1295 O O . CYS A 1 177 ? 2.546 10.385 2.746 1.00 97.56 177 CYS A O 1
ATOM 1297 N N . ALA A 1 178 ? 2.730 8.214 3.306 1.00 97.31 178 ALA A N 1
ATOM 1298 C CA . ALA A 1 178 ? 2.244 7.698 2.031 1.00 97.31 178 ALA A CA 1
ATOM 1299 C C . ALA A 1 178 ? 0.839 8.216 1.710 1.00 97.31 178 ALA A C 1
ATOM 1301 O O . ALA A 1 178 ? 0.583 8.671 0.597 1.00 97.31 178 ALA A O 1
ATOM 1302 N N . TRP A 1 179 ? -0.080 8.181 2.680 1.00 96.81 179 TRP A N 1
ATOM 1303 C CA . TRP A 1 179 ? -1.443 8.672 2.487 1.00 96.81 179 TRP A CA 1
ATOM 1304 C C . TRP A 1 179 ? -1.483 10.169 2.158 1.00 96.81 179 TRP A C 1
ATOM 1306 O O . TRP A 1 179 ? -2.147 10.576 1.198 1.00 96.81 179 TRP A O 1
ATOM 1316 N N . ALA A 1 180 ? -0.754 10.989 2.917 1.00 97.06 180 ALA A N 1
ATOM 1317 C CA . ALA A 1 180 ? -0.659 12.421 2.672 1.00 97.06 180 ALA A CA 1
ATOM 1318 C C . ALA A 1 180 ? 0.001 12.716 1.315 1.00 97.06 180 ALA A C 1
ATOM 1320 O O . ALA A 1 180 ? -0.518 13.536 0.556 1.00 97.06 180 ALA A O 1
ATOM 1321 N N . GLY A 1 181 ? 1.065 11.986 0.967 1.00 97.31 181 GLY A N 1
ATOM 1322 C CA . GLY A 1 181 ? 1.740 12.061 -0.326 1.00 97.31 181 GLY A CA 1
ATOM 1323 C C . GLY A 1 181 ? 0.814 11.728 -1.496 1.00 97.31 181 GLY A C 1
ATOM 1324 O O . GLY A 1 181 ? 0.719 12.506 -2.443 1.00 97.31 181 GLY A O 1
ATOM 1325 N N . MET A 1 182 ? 0.031 10.645 -1.409 1.00 96.25 182 MET A N 1
ATOM 1326 C CA . MET A 1 182 ? -0.953 10.277 -2.440 1.00 96.25 182 MET A CA 1
ATOM 1327 C C . MET A 1 182 ? -2.020 11.364 -2.612 1.00 96.25 182 MET A C 1
ATOM 1329 O O . MET A 1 182 ? -2.350 11.750 -3.736 1.00 96.25 182 MET A O 1
ATOM 1333 N N . ARG A 1 183 ? -2.542 11.891 -1.496 1.00 95.69 183 ARG A N 1
ATOM 1334 C CA . ARG A 1 183 ? -3.569 12.946 -1.477 1.00 95.69 183 ARG A CA 1
ATOM 1335 C C . ARG A 1 183 ? -3.070 14.264 -2.064 1.00 95.69 183 ARG A C 1
ATOM 1337 O O . ARG A 1 183 ? -3.828 14.925 -2.771 1.00 95.69 183 ARG A O 1
ATOM 1344 N N . ALA A 1 184 ? -1.831 14.638 -1.760 1.00 96.75 184 ALA A N 1
ATOM 1345 C CA . ALA A 1 184 ? -1.201 15.862 -2.242 1.00 96.75 184 ALA A CA 1
ATOM 1346 C C . ALA A 1 184 ? -0.561 15.708 -3.632 1.00 96.75 184 ALA A C 1
ATOM 1348 O O . ALA A 1 184 ? -0.206 16.715 -4.240 1.00 96.75 184 ALA A O 1
ATOM 1349 N N . LYS A 1 185 ? -0.433 14.471 -4.140 1.00 96.56 185 LYS A N 1
ATOM 1350 C CA . LYS A 1 185 ? 0.428 14.119 -5.283 1.00 96.56 185 LYS A CA 1
ATOM 1351 C C . LYS A 1 185 ? 1.871 14.605 -5.079 1.00 96.56 185 LYS A C 1
ATOM 1353 O O . LYS A 1 185 ? 2.505 15.104 -6.002 1.00 96.56 185 LYS A O 1
ATOM 1358 N N . ASP A 1 186 ? 2.360 14.485 -3.849 1.00 97.69 186 ASP A N 1
ATOM 1359 C CA . ASP A 1 186 ? 3.722 14.854 -3.467 1.00 97.69 186 ASP A CA 1
ATOM 1360 C C . ASP A 1 186 ? 4.649 13.658 -3.713 1.00 97.69 186 ASP A C 1
ATOM 1362 O O . ASP A 1 186 ? 4.620 12.670 -2.973 1.00 97.69 186 ASP A O 1
ATOM 1366 N N . ARG A 1 187 ? 5.434 13.731 -4.794 1.00 96.94 187 ARG A N 1
ATOM 1367 C CA . ARG A 1 187 ? 6.331 12.648 -5.212 1.00 96.94 187 ARG A CA 1
ATOM 1368 C C . ARG A 1 187 ? 7.432 12.374 -4.191 1.00 96.94 187 ARG A C 1
ATOM 1370 O O . ARG A 1 187 ? 7.766 11.213 -3.993 1.00 96.94 187 ARG A O 1
ATOM 1377 N N . ASP A 1 188 ? 7.967 13.400 -3.537 1.00 97.19 188 ASP A N 1
ATOM 1378 C CA . ASP A 1 188 ? 9.086 13.240 -2.603 1.00 97.19 188 ASP A CA 1
ATOM 1379 C C . ASP A 1 188 ? 8.623 12.526 -1.326 1.00 97.19 188 ASP A C 1
ATOM 1381 O O . ASP A 1 188 ? 9.309 11.641 -0.814 1.00 97.19 188 ASP A O 1
ATOM 1385 N N . ALA A 1 189 ? 7.417 12.845 -0.849 1.00 97.62 189 ALA A N 1
ATOM 1386 C CA . ALA A 1 189 ? 6.802 12.131 0.268 1.00 97.62 189 ALA A CA 1
ATOM 1387 C C . ALA A 1 189 ? 6.525 10.656 -0.064 1.00 97.62 189 ALA A C 1
ATOM 1389 O O . ALA A 1 189 ? 6.746 9.772 0.764 1.00 97.62 189 ALA A O 1
ATOM 1390 N N . LEU A 1 190 ? 6.055 10.377 -1.282 1.00 98.19 190 LEU A N 1
ATOM 1391 C CA . LEU A 1 190 ? 5.807 9.011 -1.744 1.00 98.19 190 LEU A CA 1
ATOM 1392 C C . LEU A 1 190 ? 7.097 8.212 -1.918 1.00 98.19 190 LEU A C 1
ATOM 1394 O O . LEU A 1 190 ? 7.139 7.048 -1.527 1.00 98.19 190 LEU A O 1
ATOM 1398 N N . ASP A 1 191 ? 8.141 8.831 -2.466 1.00 96.88 191 ASP A N 1
ATOM 1399 C CA . ASP A 1 191 ? 9.465 8.221 -2.574 1.00 96.88 191 ASP A CA 1
ATOM 1400 C C . ASP A 1 191 ? 10.034 7.889 -1.191 1.00 96.88 191 ASP A C 1
ATOM 1402 O O . ASP A 1 191 ? 10.483 6.768 -0.949 1.00 96.88 191 ASP A O 1
ATOM 1406 N N . GLN A 1 192 ? 9.925 8.820 -0.238 1.00 96.31 192 GLN A N 1
ATOM 1407 C CA . GLN A 1 192 ? 10.332 8.566 1.139 1.00 96.31 192 GLN A CA 1
ATOM 1408 C C . GLN A 1 192 ? 9.556 7.394 1.752 1.00 96.31 192 GLN A C 1
ATOM 1410 O O . GLN A 1 192 ? 10.179 6.452 2.235 1.00 96.31 192 GLN A O 1
ATOM 1415 N N . ALA A 1 193 ? 8.223 7.401 1.672 1.00 96.62 193 ALA A N 1
ATOM 1416 C CA . ALA A 1 193 ? 7.410 6.313 2.210 1.00 96.62 193 ALA A CA 1
ATOM 1417 C C . ALA A 1 193 ? 7.686 4.965 1.519 1.00 96.62 193 ALA A C 1
ATOM 1419 O O . ALA A 1 193 ? 7.657 3.920 2.169 1.00 96.62 193 ALA A O 1
ATOM 1420 N N . CYS A 1 194 ? 7.986 4.972 0.216 1.00 95.56 194 CYS A N 1
ATOM 1421 C CA . CYS A 1 194 ? 8.439 3.784 -0.502 1.00 95.56 194 CYS A CA 1
ATOM 1422 C C . CYS A 1 194 ? 9.765 3.260 0.073 1.00 95.56 194 CYS A C 1
ATOM 1424 O O . CYS A 1 194 ? 9.879 2.072 0.379 1.00 95.56 194 CYS A O 1
ATOM 1426 N N . GLY A 1 195 ? 10.738 4.151 0.298 1.00 93.19 195 GLY A N 1
ATOM 1427 C CA . GLY A 1 195 ? 12.006 3.828 0.960 1.00 93.19 195 GLY A CA 1
ATOM 1428 C C . GLY A 1 195 ? 11.838 3.290 2.386 1.00 93.19 195 GLY A C 1
ATOM 1429 O O . GLY A 1 195 ? 12.628 2.449 2.814 1.00 93.19 195 GLY A O 1
ATOM 1430 N N . ASP A 1 196 ? 10.777 3.706 3.078 1.00 92.94 196 ASP A N 1
ATOM 1431 C CA . ASP A 1 196 ? 10.392 3.221 4.410 1.00 92.94 196 ASP A CA 1
ATOM 1432 C C . ASP A 1 196 ? 9.535 1.933 4.365 1.00 92.94 196 ASP A C 1
ATOM 1434 O O . ASP A 1 196 ? 9.094 1.427 5.398 1.00 92.94 196 ASP A O 1
ATOM 1438 N N . GLY A 1 197 ? 9.327 1.355 3.176 1.00 93.25 197 GLY A N 1
ATOM 1439 C CA . GLY A 1 197 ? 8.710 0.040 2.987 1.00 93.25 197 GLY A CA 1
ATOM 1440 C C . GLY A 1 197 ? 7.198 0.041 2.752 1.00 93.25 197 GLY A C 1
ATOM 1441 O O . GLY A 1 197 ? 6.578 -1.020 2.840 1.00 93.25 197 GLY A O 1
ATOM 1442 N N . VAL A 1 198 ? 6.585 1.187 2.441 1.00 95.00 198 VAL A N 1
ATOM 1443 C CA . VAL A 1 198 ? 5.149 1.271 2.125 1.00 95.00 198 VAL A CA 1
ATOM 1444 C C . VAL A 1 198 ? 4.904 0.893 0.661 1.00 95.00 198 VAL A C 1
ATOM 1446 O O . VAL A 1 198 ? 5.107 1.697 -0.249 1.00 95.00 198 VAL A O 1
ATOM 1449 N N . ALA A 1 199 ? 4.416 -0.326 0.422 1.00 92.00 199 ALA A N 1
ATOM 1450 C CA . ALA A 1 199 ? 4.309 -0.905 -0.922 1.00 92.00 199 ALA A CA 1
ATOM 1451 C C . ALA A 1 199 ? 3.410 -0.089 -1.873 1.00 92.00 199 ALA A C 1
ATOM 1453 O O . ALA A 1 199 ? 3.710 0.069 -3.057 1.00 92.00 199 ALA A O 1
ATOM 1454 N N . ASP A 1 200 ? 2.304 0.453 -1.348 1.00 94.31 200 ASP A N 1
ATOM 1455 C CA . ASP A 1 200 ? 1.379 1.297 -2.118 1.00 94.31 200 ASP A CA 1
ATOM 1456 C C . ASP A 1 200 ? 2.034 2.608 -2.567 1.00 94.31 200 ASP A C 1
ATOM 1458 O O . ASP A 1 200 ? 1.711 3.101 -3.644 1.00 94.31 200 ASP A O 1
ATOM 1462 N N . ALA A 1 201 ? 2.962 3.165 -1.781 1.00 97.25 201 ALA A N 1
ATOM 1463 C CA . ALA A 1 201 ? 3.655 4.396 -2.149 1.00 97.25 201 ALA A CA 1
ATOM 1464 C C . ALA A 1 201 ? 4.566 4.160 -3.358 1.00 97.25 201 ALA A C 1
ATOM 1466 O O . ALA A 1 201 ? 4.493 4.919 -4.321 1.00 97.25 201 ALA A O 1
ATOM 1467 N N . CYS A 1 202 ? 5.330 3.059 -3.356 1.00 96.44 202 CYS A N 1
ATOM 1468 C CA . CYS A 1 202 ? 6.163 2.655 -4.491 1.00 96.44 202 CYS A CA 1
ATOM 1469 C C . CYS A 1 202 ? 5.334 2.503 -5.773 1.00 96.44 202 CYS A C 1
ATOM 1471 O O . CYS A 1 202 ? 5.652 3.102 -6.798 1.00 96.44 202 CYS A O 1
ATOM 1473 N N . ALA A 1 203 ? 4.222 1.764 -5.697 1.00 96.00 203 ALA A N 1
ATOM 1474 C CA . ALA A 1 203 ? 3.317 1.595 -6.832 1.00 96.00 203 ALA A CA 1
ATOM 1475 C C . ALA A 1 203 ? 2.702 2.932 -7.283 1.00 96.00 203 ALA A C 1
ATOM 1477 O O . ALA A 1 203 ? 2.527 3.164 -8.476 1.00 96.00 203 ALA A O 1
ATOM 1478 N N . TYR A 1 204 ? 2.398 3.838 -6.349 1.00 96.88 204 TYR A N 1
ATOM 1479 C CA . TYR A 1 204 ? 1.806 5.130 -6.683 1.00 96.88 204 TYR A CA 1
ATOM 1480 C C . TYR A 1 204 ? 2.787 6.092 -7.368 1.00 96.88 204 TYR A C 1
ATOM 1482 O O . TYR A 1 204 ? 2.364 6.884 -8.212 1.00 96.88 204 TYR A O 1
ATOM 1490 N N . VAL A 1 205 ? 4.089 6.020 -7.057 1.00 97.50 205 VAL A N 1
ATOM 1491 C CA . VAL A 1 205 ? 5.116 6.808 -7.764 1.00 97.50 205 VAL A CA 1
ATOM 1492 C C . VAL A 1 205 ? 5.127 6.474 -9.256 1.00 97.50 205 VAL A C 1
ATOM 1494 O O . VAL A 1 205 ? 5.207 7.393 -10.068 1.00 97.50 205 VAL A O 1
ATOM 1497 N N . VAL A 1 206 ? 4.945 5.203 -9.634 1.00 96.81 206 VAL A N 1
ATOM 1498 C CA . VAL A 1 206 ? 4.922 4.753 -11.042 1.00 96.81 206 VAL A CA 1
ATOM 1499 C C . VAL A 1 206 ? 3.898 5.531 -11.876 1.00 96.81 206 VAL A C 1
ATOM 1501 O O . VAL A 1 206 ? 4.214 5.942 -12.990 1.00 96.81 206 VAL A O 1
ATOM 1504 N N . TYR A 1 207 ? 2.713 5.820 -11.325 1.00 94.62 207 TYR A N 1
ATOM 1505 C CA . TYR A 1 207 ? 1.667 6.598 -12.008 1.00 94.62 207 TYR A CA 1
ATOM 1506 C C . TYR A 1 207 ? 2.008 8.085 -12.204 1.00 94.62 207 TYR A C 1
ATOM 1508 O O . TYR A 1 207 ? 1.298 8.785 -12.925 1.00 94.62 207 TYR A O 1
ATOM 1516 N N . GLN A 1 208 ? 3.050 8.596 -11.544 1.00 95.88 208 GLN A N 1
ATOM 1517 C CA . GLN A 1 208 ? 3.515 9.981 -11.689 1.00 95.88 208 GLN A CA 1
ATOM 1518 C C . GLN A 1 208 ? 4.738 10.115 -12.600 1.00 95.88 208 GLN A C 1
ATOM 1520 O O . GLN A 1 208 ? 5.119 11.235 -12.940 1.00 95.88 208 GLN A O 1
ATOM 1525 N N . LEU A 1 209 ? 5.367 9.000 -12.968 1.00 95.06 209 LEU A N 1
ATOM 1526 C CA . LEU A 1 209 ? 6.516 8.988 -13.864 1.00 95.06 209 LEU A CA 1
ATOM 1527 C C . LEU A 1 209 ? 6.065 9.016 -15.330 1.00 95.06 209 LEU A C 1
ATOM 1529 O O . LEU A 1 209 ? 4.993 8.512 -15.677 1.00 95.06 209 LEU A O 1
ATOM 1533 N N . ALA A 1 210 ? 6.904 9.590 -16.196 1.00 95.12 210 ALA A N 1
ATOM 1534 C CA . ALA A 1 210 ? 6.690 9.560 -17.642 1.00 95.12 210 ALA A CA 1
ATOM 1535 C C . ALA A 1 210 ? 6.675 8.115 -18.168 1.00 95.12 210 ALA A C 1
ATOM 1537 O O . ALA A 1 210 ? 7.221 7.215 -17.530 1.00 95.12 210 ALA A O 1
ATOM 1538 N N . GLU A 1 211 ? 6.028 7.879 -19.314 1.00 91.00 211 GLU A N 1
ATOM 1539 C CA . GLU A 1 211 ? 5.890 6.540 -19.909 1.00 91.00 211 GLU A CA 1
ATOM 1540 C C . GLU A 1 211 ? 7.235 5.811 -20.029 1.00 91.00 211 GLU A C 1
ATOM 1542 O O . GLU A 1 211 ? 7.354 4.678 -19.573 1.00 91.00 211 GLU A O 1
ATOM 1547 N N . ASP A 1 212 ? 8.251 6.526 -20.510 1.00 91.31 212 ASP A N 1
ATOM 1548 C CA . ASP A 1 212 ? 9.607 6.069 -20.804 1.00 91.31 212 ASP A CA 1
ATOM 1549 C C . ASP A 1 212 ? 10.614 6.259 -19.653 1.00 91.31 212 ASP A C 1
ATOM 1551 O O . ASP A 1 212 ? 11.818 6.073 -19.848 1.00 91.31 212 ASP A O 1
ATOM 1555 N N . ASP A 1 213 ? 10.155 6.624 -18.451 1.00 95.81 213 ASP A N 1
ATOM 1556 C CA . ASP A 1 213 ? 11.048 6.843 -17.313 1.00 95.81 213 ASP A CA 1
ATOM 1557 C C . ASP A 1 213 ? 11.651 5.508 -16.823 1.00 95.81 213 ASP A C 1
ATOM 1559 O O . ASP A 1 213 ? 10.912 4.618 -16.376 1.00 95.81 213 ASP A O 1
ATOM 1563 N N . PRO A 1 214 ? 12.989 5.344 -16.846 1.00 91.06 214 PRO A N 1
ATOM 1564 C CA . PRO A 1 214 ? 13.631 4.090 -16.463 1.00 91.06 214 PRO A CA 1
ATOM 1565 C C . PRO A 1 214 ? 13.404 3.717 -14.989 1.00 91.06 214 PRO A C 1
ATOM 1567 O O . PRO A 1 214 ? 13.451 2.532 -14.659 1.00 91.06 214 PRO A O 1
ATOM 1570 N N . ALA A 1 215 ? 13.105 4.683 -14.110 1.00 95.50 215 ALA A N 1
ATOM 1571 C CA . ALA A 1 215 ? 12.864 4.423 -12.692 1.00 95.50 215 ALA A CA 1
ATOM 1572 C C . ALA A 1 215 ? 11.563 3.643 -12.438 1.00 95.50 215 ALA A C 1
ATOM 1574 O O . ALA A 1 215 ? 11.400 3.049 -11.370 1.00 95.50 215 ALA A O 1
ATOM 1575 N N . LYS A 1 216 ? 10.633 3.596 -13.406 1.00 96.50 216 LYS A N 1
ATOM 1576 C CA . LYS A 1 216 ? 9.385 2.827 -13.273 1.00 96.50 216 LYS A CA 1
ATOM 1577 C C . LYS A 1 216 ? 9.638 1.364 -12.940 1.00 96.50 216 LYS A C 1
ATOM 1579 O O . LYS A 1 216 ? 8.972 0.824 -12.056 1.00 96.50 216 LYS A O 1
ATOM 1584 N N . ARG A 1 217 ? 10.604 0.735 -13.622 1.00 96.38 217 ARG A N 1
ATOM 1585 C CA . ARG A 1 217 ? 10.958 -0.667 -13.373 1.00 96.38 217 ARG A CA 1
ATOM 1586 C C . ARG A 1 217 ? 11.384 -0.861 -11.921 1.00 96.38 217 ARG A C 1
ATOM 1588 O O . ARG A 1 217 ? 10.883 -1.772 -11.271 1.00 96.38 217 ARG A O 1
ATOM 1595 N N . ASP A 1 218 ? 12.242 0.015 -11.407 1.00 95.56 218 ASP A N 1
ATOM 1596 C CA . ASP A 1 218 ? 12.777 -0.092 -10.048 1.00 95.56 218 ASP A CA 1
ATOM 1597 C C . ASP A 1 218 ? 11.666 0.026 -8.995 1.00 95.56 218 ASP A C 1
ATOM 1599 O O . ASP A 1 218 ? 11.565 -0.821 -8.105 1.00 95.56 218 ASP A O 1
ATOM 1603 N N . TYR A 1 219 ? 10.762 1.004 -9.129 1.00 97.00 219 TYR A N 1
ATOM 1604 C CA . TYR A 1 219 ? 9.626 1.135 -8.209 1.00 97.00 219 TYR A CA 1
ATOM 1605 C C . TYR A 1 219 ? 8.664 -0.051 -8.274 1.00 97.00 219 TYR A C 1
ATOM 1607 O O . TYR A 1 219 ? 8.170 -0.479 -7.231 1.00 97.00 219 TYR A O 1
ATOM 1615 N N . LEU A 1 220 ? 8.395 -0.598 -9.463 1.00 96.44 220 LEU A N 1
ATOM 1616 C CA . LEU A 1 220 ? 7.535 -1.775 -9.616 1.00 96.44 220 LEU A CA 1
ATOM 1617 C C . LEU A 1 220 ? 8.148 -3.019 -8.976 1.00 96.44 220 LEU A C 1
ATOM 1619 O O . LEU A 1 220 ? 7.444 -3.755 -8.286 1.00 96.44 220 LEU A O 1
ATOM 1623 N N . VAL A 1 221 ? 9.453 -3.232 -9.164 1.00 92.69 221 VAL A N 1
ATOM 1624 C CA . VAL A 1 221 ? 10.194 -4.323 -8.519 1.00 92.69 221 VAL A CA 1
ATOM 1625 C C . VAL A 1 221 ? 10.089 -4.193 -7.004 1.00 92.69 221 VAL A C 1
ATOM 1627 O O . VAL A 1 221 ? 9.646 -5.132 -6.347 1.00 92.69 221 VAL A O 1
ATOM 1630 N N . VAL A 1 222 ? 10.398 -3.018 -6.450 1.00 91.56 222 VAL A N 1
ATOM 1631 C CA . VAL A 1 222 ? 10.324 -2.785 -5.001 1.00 91.56 222 VAL A CA 1
ATOM 1632 C C . VAL A 1 222 ? 8.893 -2.943 -4.482 1.00 91.56 222 VAL A C 1
ATOM 1634 O O . VAL A 1 222 ? 8.682 -3.612 -3.473 1.00 91.56 222 VAL A O 1
ATOM 1637 N N . ALA A 1 223 ? 7.891 -2.387 -5.166 1.00 94.00 223 ALA A N 1
ATOM 1638 C CA . ALA A 1 223 ? 6.489 -2.538 -4.784 1.00 94.00 223 ALA A CA 1
ATOM 1639 C C . ALA A 1 223 ? 6.064 -4.016 -4.756 1.00 94.00 223 ALA A C 1
ATOM 1641 O O . ALA A 1 223 ? 5.401 -4.446 -3.810 1.00 94.00 223 ALA A O 1
ATOM 1642 N N . CYS A 1 224 ? 6.471 -4.795 -5.762 1.00 89.44 224 CYS A N 1
ATOM 1643 C CA . CYS A 1 224 ? 6.184 -6.222 -5.842 1.00 89.44 224 CYS A CA 1
ATOM 1644 C C . CYS A 1 224 ? 6.887 -7.018 -4.726 1.00 89.44 224 CYS A C 1
ATOM 1646 O O . CYS A 1 224 ? 6.247 -7.821 -4.047 1.00 89.44 224 CYS A O 1
ATOM 1648 N N . GLU A 1 225 ? 8.168 -6.745 -4.451 1.00 87.81 225 GLU A N 1
ATOM 1649 C CA . GLU A 1 225 ? 8.916 -7.346 -3.331 1.00 87.81 225 GLU A CA 1
ATOM 1650 C C . GLU A 1 225 ? 8.311 -7.004 -1.961 1.00 87.81 225 GLU A C 1
ATOM 1652 O O . GLU A 1 225 ? 8.350 -7.807 -1.026 1.00 87.81 225 GLU A O 1
ATOM 1657 N N . LEU A 1 226 ? 7.721 -5.813 -1.839 1.00 87.56 226 LEU A N 1
ATOM 1658 C CA . LEU A 1 226 ? 6.938 -5.383 -0.682 1.00 87.56 226 LEU A CA 1
ATOM 1659 C C . LEU A 1 226 ? 5.506 -5.946 -0.696 1.00 87.56 226 LEU A C 1
ATOM 1661 O O . LEU A 1 226 ? 4.663 -5.488 0.066 1.00 87.56 226 LEU A O 1
ATOM 1665 N N . GLY A 1 227 ? 5.201 -6.936 -1.535 1.00 86.12 227 GLY A N 1
ATOM 1666 C CA . GLY A 1 227 ? 3.926 -7.649 -1.522 1.00 86.12 227 GLY A CA 1
ATOM 1667 C C . GLY A 1 227 ? 2.755 -6.887 -2.144 1.00 86.12 227 GLY A C 1
ATOM 1668 O O . GLY A 1 227 ? 1.606 -7.251 -1.898 1.00 86.12 227 GLY A O 1
ATOM 1669 N N . ASN A 1 228 ? 2.990 -5.844 -2.946 1.00 90.69 228 ASN A N 1
ATOM 1670 C CA . ASN A 1 228 ? 1.925 -5.246 -3.748 1.00 90.69 228 ASN A CA 1
AT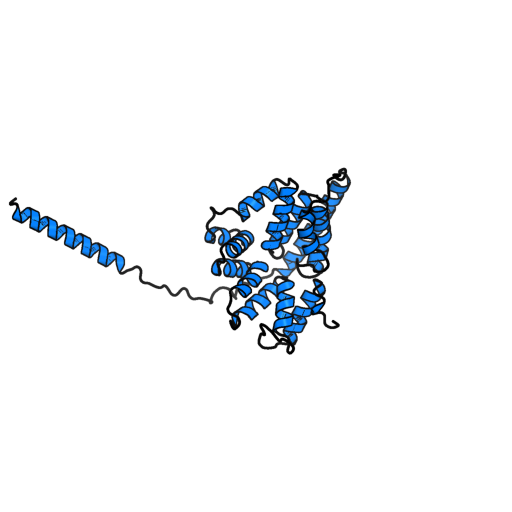OM 1671 C C . ASN A 1 228 ? 1.638 -6.129 -4.973 1.00 90.69 228 ASN A C 1
ATOM 1673 O O . ASN A 1 228 ? 2.308 -6.033 -5.999 1.00 90.69 228 ASN A O 1
ATOM 1677 N N . ALA A 1 229 ? 0.617 -6.981 -4.867 1.00 90.81 229 ALA A N 1
ATOM 1678 C CA . ALA A 1 229 ? 0.251 -7.927 -5.920 1.00 90.81 229 ALA A CA 1
ATOM 1679 C C . ALA A 1 229 ? -0.129 -7.259 -7.256 1.00 90.81 229 ALA A C 1
ATOM 1681 O O . ALA A 1 229 ? 0.190 -7.793 -8.313 1.00 90.81 229 ALA A O 1
ATOM 1682 N N . MET A 1 230 ? -0.742 -6.071 -7.219 1.00 92.00 230 MET A N 1
ATOM 1683 C CA . MET A 1 230 ? -1.067 -5.306 -8.431 1.00 92.00 230 MET A CA 1
ATOM 1684 C C . MET A 1 230 ? 0.202 -4.793 -9.122 1.00 92.00 230 MET A C 1
ATOM 1686 O O . MET A 1 230 ? 0.304 -4.827 -10.344 1.00 92.00 230 MET A O 1
ATOM 1690 N N . ALA A 1 231 ? 1.206 -4.363 -8.351 1.00 94.69 231 ALA A N 1
ATOM 1691 C CA . ALA A 1 231 ? 2.505 -4.016 -8.919 1.00 94.69 231 ALA A CA 1
ATOM 1692 C C . ALA A 1 231 ? 3.211 -5.244 -9.515 1.00 94.69 231 ALA A C 1
ATOM 1694 O O . ALA A 1 231 ? 3.856 -5.115 -10.551 1.00 94.69 231 ALA A O 1
ATOM 1695 N N . CYS A 1 232 ? 3.060 -6.428 -8.910 1.00 93.50 232 CYS A N 1
ATOM 1696 C CA . CYS A 1 232 ? 3.572 -7.676 -9.480 1.00 93.50 232 CYS A CA 1
ATOM 1697 C C . CYS A 1 232 ? 2.891 -8.040 -10.810 1.00 93.50 232 CYS A C 1
ATOM 1699 O O . CYS A 1 232 ? 3.584 -8.392 -11.760 1.00 93.50 232 CYS A O 1
ATOM 1701 N N . GLU A 1 233 ? 1.563 -7.923 -10.902 1.00 95.25 233 GLU A N 1
ATOM 1702 C CA . GLU A 1 233 ? 0.808 -8.136 -12.149 1.00 95.25 233 GLU A CA 1
ATOM 1703 C C . GLU A 1 233 ? 1.290 -7.182 -13.251 1.00 95.25 233 GLU A C 1
ATOM 1705 O O . GLU A 1 233 ? 1.611 -7.610 -14.365 1.00 95.25 233 GLU A O 1
ATOM 1710 N N . TYR A 1 234 ? 1.385 -5.888 -12.928 1.00 96.25 234 TYR A N 1
ATOM 1711 C CA . TYR A 1 234 ? 1.837 -4.876 -13.877 1.00 96.25 234 TYR A CA 1
ATOM 1712 C C . TYR A 1 234 ? 3.281 -5.133 -14.320 1.00 96.25 234 TYR A C 1
ATOM 1714 O O . TYR A 1 234 ? 3.570 -5.113 -15.512 1.00 96.25 234 TYR A O 1
ATOM 1722 N N . LEU A 1 235 ? 4.183 -5.448 -13.385 1.00 96.62 235 LEU A N 1
ATOM 1723 C CA . LEU A 1 235 ? 5.578 -5.775 -13.684 1.00 96.62 235 LEU A CA 1
ATOM 1724 C C . LEU A 1 235 ? 5.700 -7.015 -14.581 1.00 96.62 235 LEU A C 1
ATOM 1726 O O . LEU A 1 235 ? 6.479 -7.004 -15.532 1.00 96.62 235 LEU A O 1
ATOM 1730 N N . ALA A 1 236 ? 4.923 -8.065 -14.300 1.00 96.75 236 ALA A N 1
ATOM 1731 C CA . ALA A 1 236 ? 4.886 -9.280 -15.108 1.00 96.75 236 ALA A CA 1
ATOM 1732 C C . ALA A 1 236 ? 4.467 -8.988 -16.553 1.00 96.75 236 ALA A C 1
ATOM 1734 O O . ALA A 1 236 ? 5.115 -9.443 -17.497 1.00 96.75 236 ALA A O 1
ATOM 1735 N N . THR A 1 237 ? 3.417 -8.183 -16.717 1.00 97.00 237 THR A N 1
ATOM 1736 C CA . THR A 1 237 ? 2.899 -7.786 -18.029 1.00 97.00 237 THR A CA 1
ATOM 1737 C C . THR A 1 237 ? 3.898 -6.901 -18.771 1.00 97.00 237 THR A C 1
ATOM 1739 O O . THR A 1 237 ? 4.249 -7.201 -19.909 1.00 97.00 237 THR A O 1
ATOM 1742 N N . ALA A 1 238 ? 4.420 -5.861 -18.116 1.00 96.81 238 ALA A N 1
ATOM 1743 C CA . ALA A 1 238 ? 5.307 -4.875 -18.728 1.00 96.81 238 ALA A CA 1
ATOM 1744 C C . ALA A 1 238 ? 6.671 -5.453 -19.149 1.00 96.81 238 ALA A C 1
ATOM 1746 O O . ALA A 1 238 ? 7.271 -4.960 -20.101 1.00 96.81 238 ALA A O 1
ATOM 1747 N N . LEU A 1 239 ? 7.169 -6.492 -18.465 1.00 96.81 239 LEU A N 1
ATOM 1748 C CA . LEU A 1 239 ? 8.418 -7.190 -18.813 1.00 96.81 239 LEU A CA 1
ATOM 1749 C C . LEU A 1 239 ? 8.218 -8.362 -19.788 1.00 96.81 239 LEU A C 1
ATOM 1751 O O . LEU A 1 239 ? 9.202 -8.973 -20.223 1.00 96.81 239 LEU A O 1
ATOM 1755 N N . SER A 1 240 ? 6.969 -8.705 -20.117 1.00 96.81 240 SER A N 1
ATOM 1756 C CA . SER A 1 240 ? 6.658 -9.795 -21.038 1.00 96.81 240 SER A CA 1
ATOM 1757 C C . SER A 1 240 ? 7.110 -9.456 -22.463 1.00 96.81 240 SER A C 1
ATOM 1759 O O . SER A 1 240 ? 6.817 -8.366 -22.956 1.00 96.81 240 SER A O 1
ATOM 1761 N N . PRO A 1 241 ? 7.725 -10.399 -23.205 1.00 95.75 241 PRO A N 1
ATOM 1762 C CA . PRO A 1 241 ? 7.996 -10.219 -24.633 1.00 95.75 241 PRO A CA 1
ATOM 1763 C C . PRO A 1 241 ? 6.734 -9.990 -25.481 1.00 95.75 241 PRO A C 1
ATOM 1765 O O . PRO A 1 241 ? 6.839 -9.525 -26.612 1.00 95.75 241 PRO A O 1
ATOM 1768 N N . ALA A 1 242 ? 5.560 -10.355 -24.956 1.00 95.69 242 ALA A N 1
ATOM 1769 C CA . ALA A 1 242 ? 4.265 -10.166 -25.603 1.00 95.69 242 ALA A CA 1
ATOM 1770 C C . ALA A 1 242 ? 3.583 -8.835 -25.231 1.00 95.69 242 ALA A C 1
ATOM 1772 O O . ALA A 1 242 ? 2.447 -8.609 -25.642 1.00 95.69 242 ALA A O 1
ATOM 1773 N N . CYS A 1 243 ? 4.241 -7.975 -24.446 1.00 96.75 243 CYS A N 1
ATOM 1774 C CA . CYS A 1 243 ? 3.700 -6.678 -24.061 1.00 96.75 243 CYS A CA 1
ATOM 1775 C C . CYS A 1 243 ? 3.406 -5.794 -25.286 1.00 96.75 243 CYS A C 1
ATOM 1777 O O . CYS A 1 243 ? 4.198 -5.737 -26.230 1.00 96.75 243 CYS A O 1
ATOM 1779 N N . THR A 1 244 ? 2.276 -5.082 -25.252 1.00 95.62 244 THR A N 1
ATOM 1780 C CA . THR A 1 244 ? 1.848 -4.169 -26.325 1.00 95.62 244 THR A CA 1
ATOM 1781 C C . THR A 1 244 ? 1.713 -2.706 -25.899 1.00 95.62 244 THR A C 1
ATOM 1783 O O . THR A 1 244 ? 1.728 -1.840 -26.769 1.00 95.62 244 THR A O 1
ATOM 1786 N N . GLU A 1 245 ? 1.576 -2.419 -24.602 1.00 93.69 245 GLU A N 1
ATOM 1787 C CA . GLU A 1 245 ? 1.340 -1.077 -24.043 1.00 93.69 245 GLU A CA 1
ATOM 1788 C C . GLU A 1 245 ? 2.176 -0.893 -22.765 1.00 93.69 245 GLU A C 1
ATOM 1790 O O . GLU A 1 245 ? 2.318 -1.843 -21.997 1.00 93.69 245 GLU A O 1
ATOM 1795 N N . ASP A 1 246 ? 2.741 0.304 -22.551 1.00 92.06 246 ASP A N 1
ATOM 1796 C CA . ASP A 1 246 ? 3.611 0.642 -21.406 1.00 92.06 246 ASP A CA 1
ATOM 1797 C C . ASP A 1 246 ? 4.772 -0.352 -21.159 1.00 92.06 246 ASP A C 1
ATOM 1799 O O . ASP A 1 246 ? 5.127 -0.682 -20.022 1.00 92.06 246 ASP A O 1
ATOM 1803 N N . CYS A 1 247 ? 5.372 -0.869 -22.233 1.00 95.56 247 CYS A N 1
ATOM 1804 C CA . CYS A 1 247 ? 6.353 -1.945 -22.131 1.00 95.56 247 CYS A CA 1
ATOM 1805 C C . CYS A 1 247 ? 7.702 -1.484 -21.579 1.00 95.56 247 CYS A C 1
ATOM 1807 O O . CYS A 1 247 ? 8.279 -0.484 -22.009 1.00 95.56 247 CYS A O 1
ATOM 1809 N N . LEU A 1 248 ? 8.254 -2.294 -20.680 1.00 95.31 248 LEU A N 1
ATOM 1810 C CA . LEU A 1 248 ? 9.615 -2.166 -20.179 1.00 95.31 248 LEU A CA 1
ATOM 1811 C C . LEU A 1 248 ? 10.556 -3.076 -20.988 1.00 95.31 248 LEU A C 1
ATOM 1813 O O . LEU A 1 248 ? 10.100 -4.011 -21.651 1.00 95.31 248 LEU A O 1
ATOM 1817 N N . PRO A 1 249 ? 11.886 -2.849 -20.948 1.00 95.94 249 PRO A N 1
ATOM 1818 C CA . PRO A 1 249 ? 12.838 -3.769 -21.561 1.00 95.94 249 PRO A CA 1
ATOM 1819 C C . PRO A 1 249 ? 12.596 -5.208 -21.074 1.00 95.94 249 PRO A C 1
ATOM 1821 O O . PRO A 1 249 ? 12.596 -5.427 -19.858 1.00 95.94 249 PRO A O 1
ATOM 1824 N N . PRO A 1 250 ? 12.389 -6.176 -21.986 1.00 97.00 250 PRO A N 1
ATOM 1825 C CA . PRO A 1 250 ? 11.875 -7.487 -21.621 1.00 97.00 250 PRO A CA 1
ATOM 1826 C C . PRO A 1 250 ? 12.852 -8.245 -20.725 1.00 97.00 250 PRO A C 1
ATOM 1828 O O . PRO A 1 250 ? 14.060 -8.275 -20.970 1.00 97.00 250 PRO A O 1
ATOM 1831 N N . ASP A 1 251 ? 12.304 -8.904 -19.710 1.00 96.75 251 ASP A N 1
ATOM 1832 C CA . ASP A 1 251 ? 13.035 -9.764 -18.782 1.00 96.75 251 ASP A CA 1
ATOM 1833 C C . ASP A 1 251 ? 12.137 -10.951 -18.408 1.00 96.75 251 ASP A C 1
ATOM 1835 O O . ASP A 1 251 ? 11.364 -10.871 -17.450 1.00 96.75 251 ASP A O 1
ATOM 1839 N N . PRO A 1 252 ? 12.185 -12.056 -19.173 1.00 94.81 252 PRO A N 1
ATOM 1840 C CA . PRO A 1 252 ? 11.242 -13.157 -19.003 1.00 94.81 252 PRO A CA 1
ATOM 1841 C C . PRO A 1 252 ? 11.390 -13.868 -17.652 1.00 94.81 252 PRO A C 1
ATOM 1843 O O . PRO A 1 252 ? 10.420 -14.439 -17.159 1.00 94.81 252 PRO A O 1
ATOM 1846 N N . VAL A 1 253 ? 12.578 -13.834 -17.036 1.00 92.69 253 VAL A N 1
ATOM 1847 C CA . VAL A 1 253 ? 12.811 -14.459 -15.726 1.00 92.69 253 VAL A CA 1
ATOM 1848 C C . VAL A 1 253 ? 12.127 -13.642 -14.635 1.00 92.69 253 VAL A C 1
ATOM 1850 O O . VAL A 1 253 ? 11.391 -14.200 -13.821 1.00 92.69 253 VAL A O 1
ATOM 1853 N N . GLN A 1 254 ? 12.326 -12.321 -14.634 1.00 92.12 254 GLN A N 1
ATOM 1854 C CA . GLN A 1 254 ? 11.671 -11.441 -13.668 1.00 92.12 254 GLN A CA 1
ATOM 1855 C C . GLN A 1 254 ? 10.158 -11.358 -13.906 1.00 92.12 254 GLN A C 1
ATOM 1857 O O . GLN A 1 254 ? 9.397 -11.376 -12.938 1.00 92.12 254 GLN A O 1
ATOM 1862 N N . ALA A 1 255 ? 9.719 -11.339 -15.168 1.00 94.88 255 ALA A N 1
ATOM 1863 C CA . ALA A 1 255 ? 8.305 -11.384 -15.522 1.00 94.88 255 ALA A CA 1
ATOM 1864 C C . ALA A 1 255 ? 7.623 -12.625 -14.929 1.00 94.88 255 ALA A C 1
ATOM 1866 O O . ALA A 1 255 ? 6.619 -12.496 -14.235 1.00 94.88 255 ALA A O 1
ATOM 1867 N N . ALA A 1 256 ? 8.207 -13.816 -15.124 1.00 90.88 256 ALA A N 1
ATOM 1868 C CA . ALA A 1 256 ? 7.673 -15.065 -14.582 1.00 90.88 256 ALA A CA 1
ATOM 1869 C C . ALA A 1 256 ? 7.646 -15.083 -13.042 1.00 90.88 256 ALA A C 1
ATOM 1871 O O . ALA A 1 256 ? 6.688 -15.573 -12.447 1.00 90.88 256 ALA A O 1
ATOM 1872 N N . ALA A 1 257 ? 8.666 -14.526 -12.380 1.00 89.56 257 ALA A N 1
ATOM 1873 C CA . ALA A 1 257 ? 8.689 -14.432 -10.920 1.00 89.56 257 ALA A CA 1
ATOM 1874 C C . ALA A 1 257 ? 7.574 -13.517 -10.379 1.00 89.56 257 ALA A C 1
ATOM 1876 O O . ALA A 1 257 ? 6.866 -13.895 -9.446 1.00 89.56 257 ALA A O 1
ATOM 1877 N N . ALA A 1 258 ? 7.381 -12.342 -10.984 1.00 90.38 258 ALA A N 1
ATOM 1878 C CA . ALA A 1 258 ? 6.310 -11.420 -10.608 1.00 90.38 258 ALA A CA 1
ATOM 1879 C C . ALA A 1 258 ? 4.919 -12.017 -10.900 1.00 90.38 258 ALA A C 1
ATOM 1881 O O . ALA A 1 258 ? 4.005 -11.904 -10.081 1.00 90.38 258 ALA A O 1
ATOM 1882 N N . ALA A 1 259 ? 4.790 -12.724 -12.025 1.00 92.62 259 ALA A N 1
ATOM 1883 C CA . ALA A 1 259 ? 3.576 -13.411 -12.447 1.00 92.62 259 ALA A CA 1
ATOM 1884 C C . ALA A 1 259 ? 3.116 -14.465 -11.431 1.00 92.62 259 ALA A C 1
ATOM 1886 O O . ALA A 1 259 ? 1.935 -14.517 -11.100 1.00 92.62 259 ALA A O 1
ATOM 1887 N N . LEU A 1 260 ? 4.039 -15.264 -10.882 1.00 88.50 260 LEU A N 1
ATOM 1888 C CA . LEU A 1 260 ? 3.726 -16.246 -9.837 1.00 88.50 260 LEU A CA 1
ATOM 1889 C C . LEU A 1 260 ? 3.144 -15.581 -8.582 1.00 88.50 260 LEU A C 1
ATOM 1891 O O . LEU A 1 260 ? 2.108 -16.017 -8.089 1.00 88.50 260 LEU A O 1
ATOM 1895 N N . ILE A 1 261 ? 3.757 -14.490 -8.109 1.00 86.56 261 ILE A N 1
ATOM 1896 C CA . ILE A 1 261 ? 3.286 -13.760 -6.918 1.00 86.56 261 ILE A CA 1
ATOM 1897 C C . ILE A 1 261 ? 1.890 -13.170 -7.157 1.00 86.56 261 ILE A C 1
ATOM 1899 O O . ILE A 1 261 ? 1.008 -13.271 -6.303 1.00 86.56 261 ILE A O 1
ATOM 1903 N N . ALA A 1 262 ? 1.670 -12.563 -8.325 1.00 90.38 262 ALA A N 1
ATOM 1904 C CA . ALA A 1 262 ? 0.368 -12.022 -8.701 1.00 90.38 262 ALA A CA 1
ATOM 1905 C C . ALA A 1 262 ? -0.690 -13.134 -8.849 1.00 90.38 262 ALA A C 1
ATOM 1907 O O . ALA A 1 262 ? -1.807 -12.998 -8.351 1.00 90.38 262 ALA A O 1
ATOM 1908 N N . CYS A 1 263 ? -0.331 -14.266 -9.455 1.00 89.31 263 CYS A N 1
ATOM 1909 C CA . CYS A 1 263 ? -1.203 -15.429 -9.607 1.00 89.31 263 CYS A CA 1
ATOM 1910 C C . CYS A 1 263 ? -1.639 -15.999 -8.244 1.00 89.31 263 CYS A C 1
ATOM 1912 O O . CYS A 1 263 ? -2.825 -16.247 -8.032 1.00 89.31 263 CYS A O 1
ATOM 1914 N N . GLU A 1 264 ? -0.721 -16.123 -7.278 1.00 85.75 264 GLU A N 1
ATOM 1915 C CA . GLU A 1 264 ? -1.038 -16.525 -5.895 1.00 85.75 264 GLU A CA 1
ATOM 1916 C C . GLU A 1 264 ? -1.979 -15.542 -5.185 1.00 85.75 264 GLU A C 1
ATOM 1918 O O . GLU A 1 264 ? -2.764 -15.933 -4.320 1.00 85.75 264 GLU A O 1
ATOM 1923 N N . ALA A 1 265 ? -1.920 -14.267 -5.564 1.00 84.25 265 ALA A N 1
ATOM 1924 C CA . ALA A 1 265 ? -2.836 -13.229 -5.111 1.00 84.25 265 ALA A CA 1
ATOM 1925 C C . ALA A 1 265 ? -4.162 -13.200 -5.905 1.00 84.25 265 ALA A C 1
ATOM 1927 O O . ALA A 1 265 ? -5.015 -12.352 -5.647 1.00 84.25 265 ALA A O 1
ATOM 1928 N N . GLY A 1 266 ? -4.371 -14.120 -6.853 1.00 87.00 266 GLY A N 1
ATOM 1929 C CA . GLY A 1 266 ? -5.614 -14.280 -7.614 1.00 87.00 266 GLY A CA 1
ATOM 1930 C C . GLY A 1 266 ? -5.684 -13.507 -8.935 1.00 87.00 266 GLY A C 1
ATOM 1931 O O . GLY A 1 266 ? -6.760 -13.440 -9.531 1.00 87.00 266 GLY A O 1
ATOM 1932 N N . PHE A 1 267 ? -4.580 -12.925 -9.412 1.00 89.62 267 PHE A N 1
ATOM 1933 C CA . PHE A 1 267 ? -4.500 -12.306 -10.741 1.00 89.62 267 PHE A CA 1
ATOM 1934 C C . PHE A 1 267 ? -4.294 -13.390 -11.803 1.00 89.62 267 PHE A C 1
ATOM 1936 O O . PHE A 1 267 ? -3.172 -13.732 -12.176 1.00 89.62 267 PHE A O 1
ATOM 1943 N N . THR A 1 268 ? -5.402 -13.984 -12.243 1.00 91.50 268 THR A N 1
ATOM 1944 C CA . THR A 1 268 ? -5.407 -15.154 -13.130 1.00 91.50 268 THR A CA 1
ATOM 1945 C C . THR A 1 268 ? -4.847 -14.877 -14.520 1.00 91.50 268 THR A C 1
ATOM 1947 O O . THR A 1 268 ? -4.371 -15.795 -15.170 1.00 91.50 268 THR A O 1
ATOM 1950 N N . GLU A 1 269 ? -4.879 -13.622 -14.965 1.00 92.25 269 GLU A N 1
ATOM 1951 C CA . GLU A 1 269 ? -4.459 -13.183 -16.299 1.00 92.25 269 GLU A CA 1
ATOM 1952 C C . GLU A 1 269 ? -2.959 -13.369 -16.554 1.00 92.25 269 GLU A C 1
ATOM 1954 O O . GLU A 1 269 ? -2.538 -13.461 -17.703 1.00 92.25 269 GLU A O 1
ATOM 1959 N N . VAL A 1 270 ? -2.157 -13.423 -15.489 1.00 93.31 270 VAL A N 1
ATOM 1960 C CA . VAL A 1 270 ? -0.702 -13.597 -15.566 1.00 93.31 270 VAL A CA 1
ATOM 1961 C C . VAL A 1 270 ? -0.251 -14.982 -15.095 1.00 93.31 270 VAL A C 1
ATOM 1963 O O . VAL A 1 270 ? 0.945 -15.235 -15.004 1.00 93.31 270 VAL A O 1
ATOM 1966 N N . CYS A 1 271 ? -1.166 -15.905 -14.787 1.00 93.81 271 CYS A N 1
ATOM 1967 C CA . CYS A 1 271 ? -0.775 -17.254 -14.378 1.00 93.81 271 CYS A CA 1
ATOM 1968 C C . CYS A 1 271 ? -0.088 -18.013 -15.542 1.00 93.81 271 CYS A C 1
ATOM 1970 O O . CYS A 1 271 ? -0.515 -17.876 -16.685 1.00 93.81 271 CYS A O 1
ATOM 1972 N N . PRO A 1 272 ? 0.934 -18.858 -15.285 1.00 85.44 272 PRO A N 1
ATOM 1973 C CA . PRO A 1 272 ? 1.685 -19.566 -16.336 1.00 85.44 272 PRO A CA 1
ATOM 1974 C C . PRO A 1 272 ? 0.862 -20.453 -17.290 1.00 85.44 272 PRO A C 1
ATOM 1976 O O . PRO A 1 272 ? 1.325 -20.732 -18.393 1.00 85.44 272 PRO A O 1
ATOM 1979 N N . ASP A 1 273 ? -0.331 -20.881 -16.868 1.00 84.44 273 ASP A N 1
ATOM 1980 C CA . ASP A 1 273 ? -1.241 -21.755 -17.625 1.00 84.44 273 ASP A CA 1
ATOM 1981 C C . ASP A 1 273 ? -2.522 -21.029 -18.106 1.00 84.44 273 ASP A C 1
ATOM 1983 O O . ASP A 1 273 ? -3.513 -21.691 -18.428 1.00 84.44 273 ASP A O 1
ATOM 1987 N N . ALA A 1 274 ? -2.537 -19.690 -18.075 1.00 73.94 274 ALA A N 1
ATOM 1988 C CA . ALA A 1 274 ? -3.693 -18.861 -18.439 1.00 73.94 274 ALA A CA 1
ATOM 1989 C C . ALA A 1 274 ? -3.932 -18.741 -19.955 1.00 73.94 274 ALA A C 1
ATOM 1991 O O . ALA A 1 274 ? -2.954 -18.794 -20.738 1.00 73.94 274 ALA A O 1
#